Protein AF-A0A2P5M6C2-F1 (afdb_monomer_lite)

Secondary structure (DSSP, 8-state):
----EEEEEE-----SPEEPTTS-EE--S-SSHHHHHHHHHHHHHHHHHHHHH-TTS---TTEEEEEEEPTTSB--TTSSEEHHHHHHHHHHHHHHHTSGGGTTEEEEE--EEEEEEE-TTSS-S-SSEEEEEEEEEEEETTS--PPEEEE-----TTSSB-TTS---TTSPBTTTEE---TT-TT-SSS--PPSSTTGGG--SSTTSB-SEEEETTEEEEE--THHHHTTTTTTS---TTPPPPSEEE---SSPPP-GGG--PPTT-EE-

Structure (mmCIF, N/CA/C/O backbone):
data_AF-A0A2P5M6C2-F1
#
_entry.id   AF-A0A2P5M6C2-F1
#
loop_
_atom_site.group_PDB
_atom_site.id
_atom_site.type_symbol
_atom_site.label_atom_id
_atom_site.label_alt_id
_atom_site.label_comp_id
_atom_site.label_asym_id
_atom_site.label_entity_id
_atom_site.label_seq_id
_atom_site.pdbx_PDB_ins_code
_atom_site.Cartn_x
_atom_site.Cartn_y
_atom_site.Cartn_z
_atom_site.occupancy
_atom_site.B_iso_or_equiv
_atom_site.auth_seq_id
_atom_site.auth_comp_id
_atom_site.auth_asym_id
_atom_site.auth_atom_id
_atom_site.pdbx_PDB_model_num
ATOM 1 N N . MET A 1 1 ? -20.144 5.211 15.538 1.00 61.75 1 MET A N 1
ATOM 2 C CA . MET A 1 1 ? -20.011 3.885 16.182 1.00 61.75 1 MET A CA 1
ATOM 3 C C . MET A 1 1 ? -18.618 3.794 16.776 1.00 61.75 1 MET A C 1
ATOM 5 O O . MET A 1 1 ? -17.696 4.286 16.140 1.00 61.75 1 MET A O 1
ATOM 9 N N . ALA A 1 2 ? -18.467 3.255 17.986 1.00 84.31 2 ALA A N 1
ATOM 10 C CA . ALA A 1 2 ? -17.153 3.084 18.606 1.00 84.31 2 ALA A CA 1
ATOM 11 C C . ALA A 1 2 ? -16.612 1.692 18.253 1.00 84.31 2 ALA A C 1
ATOM 13 O O . ALA A 1 2 ? -17.225 0.688 18.613 1.00 84.31 2 ALA A O 1
ATOM 14 N N . ILE A 1 3 ? -15.492 1.643 17.531 1.00 91.56 3 ILE A N 1
ATOM 15 C CA . ILE A 1 3 ? -14.780 0.393 17.256 1.00 91.56 3 ILE A CA 1
ATOM 16 C C . ILE A 1 3 ? -14.196 -0.127 18.571 1.00 91.56 3 ILE A C 1
ATOM 18 O O . ILE A 1 3 ? -13.512 0.611 19.277 1.00 91.56 3 ILE A O 1
ATOM 22 N N . ASN A 1 4 ? -14.465 -1.389 18.905 1.00 92.38 4 ASN A N 1
ATOM 23 C CA . ASN A 1 4 ? -13.932 -2.038 20.111 1.00 92.38 4 ASN A CA 1
ATOM 24 C C . ASN A 1 4 ? -13.153 -3.328 19.812 1.00 92.38 4 ASN A C 1
ATOM 26 O O . ASN A 1 4 ? -12.603 -3.940 20.726 1.00 92.38 4 ASN A O 1
ATOM 30 N N . LYS A 1 5 ? -13.090 -3.722 18.536 1.00 95.12 5 LYS A N 1
ATOM 31 C CA . LYS A 1 5 ? -12.354 -4.887 18.055 1.00 95.12 5 LYS A CA 1
ATOM 32 C C . LYS A 1 5 ? -11.780 -4.606 16.670 1.00 95.12 5 LYS A C 1
ATOM 34 O O . LYS A 1 5 ? -12.410 -3.945 15.846 1.00 95.12 5 LYS A O 1
ATOM 39 N N . VAL A 1 6 ? -10.590 -5.135 16.418 1.00 96.62 6 VAL A N 1
ATOM 40 C CA . VAL A 1 6 ? -9.911 -5.078 15.121 1.00 96.62 6 VAL A CA 1
ATOM 41 C C . VAL A 1 6 ? -9.604 -6.507 14.688 1.00 96.62 6 VAL A C 1
ATOM 43 O O . VAL A 1 6 ? -9.219 -7.332 15.518 1.00 96.62 6 VAL A O 1
ATOM 46 N N . GLN A 1 7 ? -9.798 -6.809 13.408 1.00 96.88 7 GLN A N 1
ATOM 47 C CA . GLN A 1 7 ? -9.401 -8.074 12.797 1.00 96.88 7 GLN A CA 1
ATOM 48 C C . GLN A 1 7 ? -8.539 -7.812 11.572 1.00 96.88 7 GLN A C 1
ATOM 50 O O . GLN A 1 7 ? -8.936 -7.078 10.669 1.00 96.88 7 GLN A O 1
ATOM 55 N N . PHE A 1 8 ? -7.370 -8.440 11.553 1.00 97.19 8 PHE A N 1
ATOM 56 C CA . PHE A 1 8 ? -6.434 -8.370 10.445 1.00 97.19 8 PHE A CA 1
ATOM 57 C C . PHE A 1 8 ? -6.668 -9.511 9.465 1.00 97.19 8 PHE A C 1
ATOM 59 O O . PHE A 1 8 ? -6.884 -10.652 9.870 1.00 97.19 8 PHE A O 1
ATOM 66 N N . ILE A 1 9 ? -6.607 -9.185 8.180 1.00 96.94 9 ILE A N 1
ATOM 67 C CA . ILE A 1 9 ? -6.712 -10.126 7.073 1.00 96.94 9 ILE A CA 1
ATOM 68 C C . ILE A 1 9 ? -5.535 -9.834 6.147 1.00 96.94 9 ILE A C 1
ATOM 70 O O . ILE A 1 9 ? -5.516 -8.821 5.446 1.00 96.94 9 ILE A O 1
ATOM 74 N N . ALA A 1 10 ? -4.524 -10.696 6.186 1.00 95.62 10 ALA A N 1
ATOM 75 C CA . ALA A 1 10 ? -3.365 -10.590 5.313 1.00 95.62 10 ALA A CA 1
ATOM 76 C C . ALA A 1 10 ? -3.651 -11.304 3.993 1.00 95.62 10 ALA A C 1
ATOM 78 O O . ALA A 1 10 ? -4.098 -12.452 3.989 1.00 95.62 10 ALA A O 1
ATOM 79 N N . TYR A 1 11 ? -3.368 -10.644 2.872 1.00 97.19 11 TYR A N 1
ATOM 80 C CA . TYR A 1 11 ? -3.305 -11.318 1.586 1.00 97.19 11 TYR A CA 1
ATOM 81 C C . TYR A 1 11 ? -1.861 -11.661 1.255 1.00 97.19 11 TYR A C 1
ATOM 83 O O . TYR A 1 11 ? -1.063 -10.794 0.911 1.00 97.19 11 TYR A O 1
ATOM 91 N N . GLU A 1 12 ? -1.526 -12.940 1.342 1.00 93.50 12 GLU A N 1
ATOM 92 C CA . GLU A 1 12 ? -0.177 -13.420 1.081 1.00 93.50 12 GLU A CA 1
ATOM 93 C C . GLU A 1 12 ? -0.039 -13.868 -0.375 1.00 93.50 12 GLU A C 1
ATOM 95 O O . GLU A 1 12 ? -0.625 -14.856 -0.817 1.00 93.50 12 GLU A O 1
ATOM 100 N N . ILE A 1 13 ? 0.760 -13.130 -1.141 1.00 94.69 13 ILE A N 1
ATOM 101 C CA . ILE A 1 13 ? 1.145 -13.499 -2.501 1.00 94.69 13 ILE A CA 1
ATOM 102 C C . ILE A 1 13 ? 2.620 -13.178 -2.708 1.00 94.69 13 ILE A C 1
ATOM 104 O O . ILE A 1 13 ? 3.113 -12.143 -2.262 1.00 94.69 13 ILE A O 1
ATOM 108 N N . ASN A 1 14 ? 3.337 -14.059 -3.406 1.00 92.62 14 ASN A N 1
ATOM 109 C CA . ASN A 1 14 ? 4.731 -13.808 -3.743 1.00 92.62 14 ASN A CA 1
ATOM 110 C C . ASN A 1 14 ? 4.830 -12.654 -4.756 1.00 92.62 14 ASN A C 1
ATOM 112 O O . ASN A 1 14 ? 4.488 -12.804 -5.933 1.00 92.62 14 ASN A O 1
ATOM 116 N N . THR A 1 15 ? 5.320 -11.510 -4.282 1.00 93.44 15 THR A N 1
ATOM 117 C CA . THR A 1 15 ? 5.590 -10.316 -5.082 1.00 93.44 15 THR A CA 1
ATOM 118 C C . THR A 1 15 ? 7.077 -10.124 -5.362 1.00 93.44 15 THR A C 1
ATOM 120 O O . THR A 1 15 ? 7.485 -9.018 -5.691 1.00 93.44 15 THR A O 1
ATOM 123 N N . PHE A 1 16 ? 7.923 -11.150 -5.282 1.00 89.81 16 PHE A N 1
ATOM 124 C CA . PHE A 1 16 ? 9.315 -11.076 -5.737 1.00 89.81 16 PHE A CA 1
ATOM 125 C C . PHE A 1 16 ? 9.440 -11.294 -7.257 1.00 89.81 16 PHE A C 1
ATOM 127 O O . PHE A 1 16 ? 8.519 -11.815 -7.896 1.00 89.81 16 PHE A O 1
ATOM 134 N N . PRO A 1 17 ? 10.554 -10.863 -7.879 1.00 86.81 17 PRO A N 1
ATOM 135 C CA . PRO A 1 17 ? 10.922 -11.336 -9.209 1.00 86.81 17 PRO A CA 1
ATOM 136 C C . PRO A 1 17 ? 11.018 -12.866 -9.249 1.00 86.81 17 PRO A C 1
ATOM 138 O O . PRO A 1 17 ? 11.396 -13.500 -8.267 1.00 86.81 17 PRO A O 1
ATOM 141 N N . ILE A 1 18 ? 10.705 -13.451 -10.401 1.00 86.12 18 ILE A N 1
ATOM 142 C CA . ILE A 1 18 ? 10.865 -14.885 -10.652 1.00 86.12 18 ILE A CA 1
ATOM 143 C C . ILE A 1 18 ? 12.235 -15.110 -11.287 1.00 86.12 18 ILE A C 1
ATOM 145 O O . ILE A 1 18 ? 12.562 -14.454 -12.280 1.00 86.12 18 ILE A O 1
ATOM 149 N N . GLU A 1 19 ? 12.999 -16.058 -10.751 1.00 83.38 19 GLU A N 1
ATOM 150 C CA . GLU A 1 19 ? 14.239 -16.534 -11.364 1.00 83.38 19 GLU A CA 1
ATOM 151 C C . GLU A 1 19 ? 13.944 -17.441 -12.565 1.00 83.38 19 GLU A C 1
ATOM 153 O O . GLU A 1 19 ? 13.099 -18.339 -12.516 1.00 83.38 19 GLU A O 1
ATOM 158 N N . LEU A 1 20 ? 14.644 -17.208 -13.671 1.00 78.44 20 LEU A N 1
ATOM 159 C CA . LEU A 1 20 ? 14.533 -18.012 -14.881 1.00 78.44 20 LEU A CA 1
ATOM 160 C C . LEU A 1 20 ? 15.523 -19.177 -14.862 1.00 78.44 20 LEU A C 1
ATOM 162 O O . LEU A 1 20 ? 16.688 -19.005 -14.516 1.00 78.44 20 LEU A O 1
ATOM 166 N N . ILE A 1 21 ? 15.100 -20.333 -15.386 1.00 74.56 21 ILE A N 1
ATOM 167 C CA . ILE A 1 21 ? 15.965 -21.516 -15.578 1.00 74.56 21 ILE A CA 1
ATOM 168 C C . ILE A 1 21 ? 17.205 -21.173 -16.424 1.00 74.56 21 ILE A C 1
ATOM 170 O O . ILE A 1 21 ? 18.293 -21.692 -16.202 1.00 74.56 21 ILE A O 1
ATOM 174 N N . THR A 1 22 ? 17.063 -20.253 -17.380 1.00 70.88 22 THR A N 1
ATOM 175 C CA . THR A 1 22 ? 18.152 -19.769 -18.245 1.00 70.88 22 THR A CA 1
ATOM 176 C C . THR A 1 22 ? 19.135 -18.822 -17.537 1.00 70.88 22 THR A C 1
ATOM 178 O O . THR A 1 22 ? 20.093 -18.342 -18.150 1.00 70.88 22 THR A O 1
ATOM 181 N N . GLY A 1 23 ? 18.897 -18.532 -16.257 1.00 70.75 23 GLY A N 1
ATOM 182 C CA . GLY A 1 23 ? 19.481 -17.424 -15.513 1.00 70.75 23 GLY A CA 1
ATOM 183 C C . GLY A 1 23 ? 18.759 -16.101 -15.788 1.00 70.75 23 GLY A C 1
ATOM 184 O O . GLY A 1 23 ? 18.200 -15.900 -16.870 1.00 70.75 23 GLY A O 1
ATOM 185 N N . GLY A 1 24 ? 18.804 -15.198 -14.804 1.00 74.00 24 GLY A N 1
ATOM 186 C CA . GLY A 1 24 ? 18.131 -13.895 -14.831 1.00 74.00 24 GLY A CA 1
ATOM 187 C C . GLY A 1 24 ? 16.832 -13.868 -14.025 1.00 74.00 24 GLY A C 1
ATOM 188 O O . GLY A 1 24 ? 16.332 -14.908 -13.605 1.00 74.00 24 GLY A O 1
ATOM 189 N N . CYS A 1 25 ? 16.286 -12.669 -13.835 1.00 78.50 25 CYS A N 1
ATOM 190 C CA . CYS A 1 25 ? 15.058 -12.422 -13.083 1.00 78.50 25 CYS A CA 1
ATOM 191 C C . CYS A 1 25 ? 14.046 -11.676 -13.957 1.00 78.50 25 CYS A C 1
ATOM 193 O O . CYS A 1 25 ? 14.441 -10.896 -14.824 1.00 78.50 25 CYS A O 1
ATOM 195 N N . LEU A 1 26 ? 12.749 -11.885 -13.722 1.00 84.50 26 LEU A N 1
ATOM 196 C CA . LEU A 1 26 ? 11.687 -11.081 -14.333 1.00 84.50 26 LEU A CA 1
ATOM 197 C C . LEU A 1 26 ? 10.583 -10.742 -13.343 1.00 84.50 26 LEU A C 1
ATOM 199 O O . LEU A 1 26 ? 10.287 -11.506 -12.423 1.00 84.50 26 LEU A O 1
ATOM 203 N N . TYR A 1 27 ? 9.911 -9.621 -13.576 1.00 89.31 27 TYR A N 1
ATOM 204 C CA . TYR A 1 27 ? 8.668 -9.315 -12.883 1.00 89.31 27 TYR A CA 1
ATOM 205 C C . TYR A 1 27 ? 7.494 -10.006 -13.563 1.00 89.31 27 TYR A C 1
ATOM 207 O O . TYR A 1 27 ? 7.262 -9.837 -14.761 1.00 89.31 27 TYR A O 1
ATOM 215 N N . LYS A 1 28 ? 6.716 -10.763 -12.785 1.00 90.19 28 LYS A N 1
ATOM 216 C CA . LYS A 1 28 ? 5.456 -11.335 -13.264 1.00 90.19 28 LYS A CA 1
ATOM 217 C C . LYS A 1 28 ? 4.495 -10.203 -13.620 1.00 90.19 28 LYS A C 1
ATOM 219 O O . LYS A 1 28 ? 4.329 -9.294 -12.814 1.00 90.19 28 LYS A O 1
ATOM 224 N N . GLY A 1 29 ? 3.847 -10.281 -14.776 1.00 92.19 29 GLY A N 1
ATOM 225 C CA . GLY A 1 29 ? 2.818 -9.339 -15.216 1.00 92.19 29 GLY A CA 1
ATOM 226 C C . GLY A 1 29 ? 2.491 -9.510 -16.699 1.00 92.19 29 GLY A C 1
ATOM 227 O O . GLY A 1 29 ? 3.163 -10.265 -17.406 1.00 92.19 29 GLY A O 1
ATOM 228 N N . LEU A 1 30 ? 1.461 -8.813 -17.166 1.00 94.50 30 LEU A N 1
ATOM 229 C CA . LEU A 1 30 ? 1.084 -8.747 -18.574 1.00 94.50 30 LEU A CA 1
ATOM 230 C C . LEU A 1 30 ? 1.923 -7.692 -19.326 1.00 94.50 30 LEU A C 1
ATOM 232 O O . LEU A 1 30 ? 2.375 -6.717 -18.719 1.00 94.50 30 LEU A O 1
ATOM 236 N N . PRO A 1 31 ? 2.154 -7.863 -20.645 1.00 91.69 31 PRO A N 1
ATOM 237 C CA . PRO A 1 31 ? 3.017 -6.961 -21.413 1.00 91.69 31 PRO A CA 1
ATOM 238 C C . PRO A 1 31 ? 2.511 -5.517 -21.488 1.00 91.69 31 PRO A C 1
ATOM 240 O O . PRO A 1 31 ? 3.313 -4.589 -21.414 1.00 91.69 31 PRO A O 1
ATOM 243 N N . ASP A 1 32 ? 1.197 -5.330 -21.635 1.00 95.31 32 ASP A N 1
ATOM 244 C CA . ASP A 1 32 ? 0.573 -4.009 -21.659 1.00 95.31 32 ASP A CA 1
ATOM 245 C C . ASP A 1 32 ? 0.300 -3.513 -20.223 1.00 95.31 32 ASP A C 1
ATOM 247 O O . ASP A 1 32 ? -0.464 -4.158 -19.498 1.00 95.31 32 ASP A O 1
ATOM 251 N N . PRO A 1 33 ? 0.874 -2.371 -19.796 1.00 94.56 33 PRO A N 1
ATOM 252 C CA . PRO A 1 33 ? 0.721 -1.860 -18.434 1.00 94.56 33 PRO A CA 1
ATOM 253 C C . PRO A 1 33 ? -0.725 -1.603 -17.998 1.00 94.56 33 PRO A C 1
ATOM 255 O O . PRO A 1 33 ? -1.058 -1.832 -16.836 1.00 94.56 33 PRO A O 1
ATOM 258 N N . ALA A 1 34 ? -1.593 -1.130 -18.900 1.00 96.12 34 ALA A N 1
ATOM 259 C CA . ALA A 1 34 ? -2.989 -0.852 -18.562 1.00 96.12 34 ALA A CA 1
ATOM 260 C C . ALA A 1 34 ? -3.771 -2.151 -18.343 1.00 96.12 34 ALA A C 1
ATOM 262 O O . ALA A 1 34 ? -4.558 -2.259 -17.401 1.00 96.12 34 ALA A O 1
ATOM 263 N N . THR A 1 35 ? -3.534 -3.137 -19.202 1.00 97.69 35 THR A N 1
ATOM 264 C CA . THR A 1 35 ? -4.119 -4.474 -19.113 1.00 97.69 35 THR A CA 1
ATOM 265 C C . THR A 1 35 ? -3.630 -5.198 -17.860 1.00 97.69 35 THR A C 1
ATOM 267 O O . THR A 1 35 ? -4.448 -5.765 -17.140 1.00 97.69 35 THR A O 1
ATOM 270 N N . ASP A 1 36 ? -2.333 -5.120 -17.541 1.00 97.62 36 ASP A N 1
ATOM 271 C CA . ASP A 1 36 ? -1.774 -5.674 -16.300 1.00 97.62 36 ASP A CA 1
ATOM 272 C C . ASP A 1 36 ? -2.403 -5.031 -15.058 1.00 97.62 36 ASP A C 1
ATOM 274 O O . ASP A 1 36 ? -2.861 -5.738 -14.162 1.00 97.62 36 ASP A O 1
ATOM 278 N N . ALA A 1 37 ? -2.501 -3.698 -15.025 1.00 97.69 37 ALA A N 1
ATOM 279 C CA . ALA A 1 37 ? -3.129 -2.975 -13.922 1.00 97.69 37 ALA A CA 1
ATOM 280 C C . ALA A 1 37 ? -4.583 -3.426 -13.693 1.00 97.69 37 ALA A C 1
ATOM 282 O O . ALA A 1 37 ? -4.959 -3.721 -12.559 1.00 97.69 37 ALA A O 1
ATOM 283 N N . LYS A 1 38 ? -5.386 -3.554 -14.759 1.00 98.19 38 LYS A N 1
ATOM 284 C CA . LYS A 1 38 ? -6.768 -4.064 -14.673 1.00 98.19 38 LYS A CA 1
ATOM 285 C C . LYS A 1 38 ? -6.822 -5.507 -14.170 1.00 98.19 38 LYS A C 1
ATOM 287 O O . LYS A 1 38 ? -7.641 -5.818 -13.311 1.00 98.19 38 LYS A O 1
ATOM 292 N N . ALA A 1 39 ? -5.942 -6.376 -14.667 1.00 98.31 39 ALA A N 1
ATOM 293 C CA . ALA A 1 39 ? -5.883 -7.770 -14.233 1.00 98.31 39 ALA A CA 1
ATOM 294 C C . ALA A 1 39 ? -5.520 -7.893 -12.745 1.00 98.31 39 ALA A C 1
ATOM 296 O O . ALA A 1 39 ? -6.093 -8.717 -12.037 1.00 98.31 39 ALA A O 1
ATOM 297 N N . ARG A 1 40 ? -4.620 -7.043 -12.239 1.00 97.94 40 ARG A N 1
ATOM 298 C CA . ARG A 1 40 ? -4.286 -6.996 -10.807 1.00 97.94 40 ARG A CA 1
ATOM 299 C C . ARG A 1 40 ? -5.406 -6.431 -9.948 1.00 97.94 40 ARG A C 1
ATOM 301 O O . ARG A 1 40 ? -5.618 -6.938 -8.857 1.00 97.94 40 ARG A O 1
ATOM 308 N N . VAL A 1 41 ? -6.132 -5.423 -10.430 1.00 98.56 41 VAL A N 1
ATOM 309 C CA . VAL A 1 41 ? -7.345 -4.934 -9.754 1.00 98.56 41 VAL A CA 1
ATOM 310 C C . VAL A 1 41 ? -8.375 -6.062 -9.642 1.00 98.56 41 VAL A C 1
ATOM 312 O O . VAL A 1 41 ? -8.912 -6.281 -8.562 1.00 98.56 41 VAL A O 1
ATOM 315 N N . LYS A 1 42 ? -8.591 -6.832 -10.716 1.00 98.50 42 LYS A N 1
ATOM 316 C CA . LYS A 1 42 ? -9.483 -8.000 -10.693 1.00 98.50 42 LYS A CA 1
ATOM 317 C C . LYS A 1 42 ? -9.002 -9.078 -9.716 1.00 98.50 42 LYS A C 1
ATOM 319 O O . LYS A 1 42 ? -9.802 -9.606 -8.956 1.00 98.50 42 LYS A O 1
ATOM 324 N N . LEU A 1 43 ? -7.701 -9.374 -9.698 1.00 98.31 43 LEU A N 1
ATOM 325 C CA . LEU A 1 43 ? -7.116 -10.326 -8.749 1.00 98.31 43 LEU A CA 1
ATOM 326 C C . LEU A 1 43 ? -7.265 -9.858 -7.293 1.00 98.31 43 LEU A C 1
ATOM 328 O O . LEU A 1 43 ? -7.449 -10.678 -6.396 1.00 98.31 43 LEU A O 1
ATOM 332 N N . PHE A 1 44 ? -7.165 -8.550 -7.055 1.00 98.50 44 PHE A N 1
ATOM 333 C CA . PHE A 1 44 ? -7.396 -7.951 -5.745 1.00 98.50 44 PHE A CA 1
ATOM 334 C C . PHE A 1 44 ? -8.862 -8.111 -5.339 1.00 98.50 44 PHE A C 1
ATOM 336 O O . PHE A 1 44 ? -9.131 -8.595 -4.247 1.00 98.50 44 PHE A O 1
ATOM 343 N N . GLU A 1 45 ? -9.799 -7.803 -6.240 1.00 98.50 45 GLU A N 1
ATOM 344 C CA . GLU A 1 45 ? -11.233 -8.038 -6.042 1.00 98.50 45 GLU A CA 1
ATOM 345 C C . GLU A 1 45 ? -11.535 -9.497 -5.682 1.00 98.50 45 GLU A C 1
ATOM 347 O O . GLU A 1 45 ? -12.237 -9.749 -4.709 1.00 98.50 45 GLU A O 1
ATOM 352 N N . ASP A 1 46 ? -10.975 -10.465 -6.414 1.00 98.50 46 ASP A N 1
ATOM 353 C CA . ASP A 1 46 ? -11.201 -11.889 -6.139 1.00 98.50 46 ASP A CA 1
ATOM 354 C C . ASP A 1 46 ? -10.734 -12.275 -4.727 1.00 98.50 46 ASP A C 1
ATOM 356 O O . ASP A 1 46 ? -11.439 -12.988 -4.009 1.00 98.50 46 ASP A O 1
ATOM 360 N N . ALA A 1 47 ? -9.581 -11.755 -4.291 1.00 98.06 47 ALA A N 1
ATOM 361 C CA . ALA A 1 47 ? -9.078 -11.967 -2.936 1.00 98.06 47 ALA A CA 1
ATOM 362 C C . ALA A 1 47 ? -9.976 -11.311 -1.872 1.00 98.06 47 ALA A C 1
ATOM 364 O O . ALA A 1 47 ? -10.221 -11.905 -0.821 1.00 98.06 47 ALA A O 1
ATOM 365 N N . LEU A 1 48 ? -10.506 -10.117 -2.149 1.00 97.19 48 LEU A N 1
ATOM 366 C CA . LEU A 1 48 ? -11.447 -9.433 -1.262 1.00 97.19 48 LEU A CA 1
ATOM 367 C C . LEU A 1 48 ? -12.770 -10.175 -1.130 1.00 97.19 48 LEU A C 1
ATOM 369 O O . LEU A 1 48 ? -13.282 -10.309 -0.022 1.00 97.19 48 LEU A O 1
ATOM 373 N N . LEU A 1 49 ? -13.328 -10.652 -2.241 1.00 97.38 49 LEU A N 1
ATOM 374 C CA . LEU A 1 49 ? -14.580 -11.400 -2.242 1.00 97.38 49 LEU A CA 1
ATOM 375 C C . LEU A 1 49 ? -14.416 -12.728 -1.502 1.00 97.38 49 LEU A C 1
ATOM 377 O O . LEU A 1 49 ? -15.290 -13.088 -0.715 1.00 97.38 49 LEU A O 1
ATOM 381 N N . ALA A 1 50 ? -13.279 -13.409 -1.673 1.00 96.94 50 ALA A N 1
ATOM 382 C CA . ALA A 1 50 ? -12.945 -14.600 -0.898 1.00 96.94 50 ALA A CA 1
ATOM 383 C C . ALA A 1 50 ? -12.831 -14.289 0.605 1.00 96.94 50 ALA A C 1
ATOM 385 O O . ALA A 1 50 ? -13.480 -14.947 1.417 1.00 96.94 50 ALA A O 1
ATOM 386 N N . ALA A 1 51 ? -12.087 -13.241 0.978 1.00 95.88 51 ALA A N 1
ATOM 387 C CA . ALA A 1 51 ? -11.962 -12.807 2.370 1.00 95.88 51 ALA A CA 1
ATOM 388 C C . ALA A 1 51 ? -13.317 -12.409 2.974 1.00 95.88 51 ALA A C 1
ATOM 390 O O . ALA A 1 51 ? -13.637 -12.780 4.100 1.00 95.88 51 ALA A O 1
ATOM 391 N N . HIS A 1 52 ? -14.151 -11.685 2.228 1.00 95.12 52 HIS A N 1
ATOM 392 C CA . HIS A 1 52 ? -15.484 -11.300 2.671 1.00 95.12 52 HIS A CA 1
ATOM 393 C C . HIS A 1 52 ? -16.423 -12.510 2.801 1.00 95.12 52 HIS A C 1
ATOM 395 O O . HIS A 1 52 ? -17.275 -12.517 3.690 1.00 95.12 52 HIS A O 1
ATOM 401 N N . ALA A 1 53 ? -16.296 -13.531 1.952 1.00 95.25 53 ALA A N 1
ATOM 402 C CA . ALA A 1 53 ? -17.098 -14.752 2.028 1.00 95.25 53 ALA A CA 1
ATOM 403 C C . ALA A 1 53 ? -16.689 -15.676 3.188 1.00 95.25 53 ALA A C 1
ATOM 405 O O . ALA A 1 53 ? -17.505 -16.483 3.630 1.00 95.25 53 ALA A O 1
ATOM 406 N N . ASP A 1 54 ? -15.468 -15.539 3.711 1.00 94.56 54 ASP A N 1
ATOM 407 C CA . ASP A 1 54 ? -14.971 -16.360 4.813 1.00 94.56 54 ASP A CA 1
ATOM 408 C C . ASP A 1 54 ? -15.839 -16.201 6.081 1.00 94.56 54 ASP A C 1
ATOM 410 O O . ASP A 1 54 ? -16.137 -15.098 6.550 1.00 94.56 54 ASP A O 1
ATOM 414 N N . SER A 1 55 ? -16.276 -17.321 6.653 1.00 91.44 55 SER A N 1
ATOM 415 C CA . SER A 1 55 ? -17.080 -17.349 7.878 1.00 91.44 55 SER A CA 1
ATOM 416 C C . SER A 1 55 ? -16.283 -17.063 9.158 1.00 91.44 55 SER A C 1
ATOM 418 O O . SER A 1 55 ? -16.889 -16.873 10.210 1.00 91.44 55 SER A O 1
ATOM 420 N N . ALA A 1 56 ? -14.948 -17.049 9.101 1.00 89.56 56 ALA A N 1
ATOM 421 C CA . ALA A 1 56 ? -14.071 -16.927 10.265 1.00 89.56 56 ALA A CA 1
ATOM 422 C C . ALA A 1 56 ? -14.013 -15.513 10.866 1.00 89.56 56 ALA A C 1
ATOM 424 O O . ALA A 1 56 ? -13.605 -15.353 12.021 1.00 89.56 56 ALA A O 1
ATOM 425 N N . TRP A 1 57 ? -14.410 -14.473 10.126 1.00 88.75 57 TRP A N 1
ATOM 426 C CA . TRP A 1 57 ? -14.361 -13.101 10.631 1.00 88.75 57 TRP A CA 1
ATOM 427 C C . TRP A 1 57 ? -15.680 -12.630 11.253 1.00 88.75 57 TRP A C 1
ATOM 429 O O . TRP A 1 57 ? -16.782 -13.078 10.939 1.00 88.75 57 TRP A O 1
ATOM 439 N N . ASP A 1 58 ? -15.548 -11.686 12.178 1.00 91.56 58 ASP A N 1
ATOM 440 C CA . ASP A 1 58 ? -16.614 -11.201 13.040 1.00 91.56 58 ASP A CA 1
ATOM 441 C C . ASP A 1 58 ? -17.481 -10.160 12.323 1.00 91.56 58 ASP A C 1
ATOM 443 O O . ASP A 1 58 ? -17.047 -9.046 12.022 1.00 91.56 58 ASP A O 1
ATOM 447 N N . ARG A 1 59 ? -18.748 -10.500 12.089 1.00 90.12 59 ARG A N 1
ATOM 448 C CA . ARG A 1 59 ? -19.724 -9.662 11.374 1.00 90.12 59 ARG A CA 1
ATOM 449 C C . ARG A 1 59 ? -20.251 -8.487 12.208 1.00 90.12 59 ARG A C 1
ATOM 451 O O . ARG A 1 59 ? -21.023 -7.681 11.693 1.00 90.12 59 ARG A O 1
ATOM 458 N N . ASN A 1 60 ? -19.845 -8.351 13.472 1.00 92.44 60 ASN A N 1
ATOM 459 C CA . ASN A 1 60 ? -20.268 -7.248 14.328 1.00 92.44 60 ASN A CA 1
ATOM 460 C C . ASN A 1 60 ? -19.834 -5.890 13.745 1.00 92.44 60 ASN A C 1
ATOM 462 O O . ASN A 1 60 ? -18.684 -5.710 13.333 1.00 92.44 60 ASN A O 1
ATOM 466 N N . LYS A 1 61 ? -20.760 -4.923 13.748 1.00 90.69 61 LYS A N 1
ATOM 467 C CA . LYS A 1 61 ? -20.556 -3.551 13.252 1.00 90.69 61 LYS A CA 1
ATOM 468 C C . LYS A 1 61 ? -19.512 -2.754 14.046 1.00 90.69 61 LYS A C 1
ATOM 470 O O . LYS A 1 61 ? -18.972 -1.783 13.531 1.00 90.69 61 LYS A O 1
ATOM 475 N N . ASN A 1 62 ? -19.202 -3.173 15.273 1.00 94.19 62 ASN A N 1
ATOM 476 C CA . ASN A 1 62 ? -18.155 -2.571 16.104 1.00 94.19 62 ASN A CA 1
ATOM 477 C C . ASN A 1 62 ? -16.766 -3.201 15.881 1.00 94.19 62 ASN A C 1
ATOM 479 O O . ASN A 1 62 ? -15.805 -2.807 16.546 1.00 94.19 62 ASN A O 1
ATOM 483 N N . THR A 1 63 ? -16.652 -4.158 14.952 1.00 96.31 63 THR A N 1
ATOM 484 C CA . THR A 1 63 ? -15.376 -4.755 14.552 1.00 96.31 63 THR A CA 1
ATOM 485 C C . THR A 1 63 ? -14.895 -4.138 13.248 1.00 96.31 63 THR A C 1
ATOM 487 O O . THR A 1 63 ? -15.547 -4.315 12.216 1.00 96.31 63 THR A O 1
ATOM 490 N N . LEU A 1 64 ? -13.734 -3.483 13.283 1.00 97.31 64 LEU A N 1
ATOM 491 C CA . LEU A 1 64 ? -13.032 -3.004 12.093 1.00 97.31 64 LEU A CA 1
ATOM 492 C C . LEU A 1 64 ? -12.233 -4.149 11.462 1.00 97.31 64 LEU A C 1
ATOM 494 O O . LEU A 1 64 ? -11.437 -4.796 12.145 1.00 97.31 64 LEU A O 1
ATOM 498 N N . LYS A 1 65 ? -12.420 -4.379 10.163 1.00 97.69 65 LYS A N 1
ATOM 499 C CA . LYS A 1 65 ? -11.642 -5.362 9.395 1.00 97.69 65 LYS A CA 1
ATOM 500 C C . LYS A 1 65 ? -10.578 -4.611 8.625 1.00 97.69 65 LYS A C 1
ATOM 502 O O . LYS A 1 65 ? -10.888 -3.625 7.964 1.00 97.69 65 LYS A O 1
ATOM 507 N N . ILE A 1 66 ? -9.341 -5.067 8.709 1.00 98.25 66 ILE A N 1
ATOM 508 C CA . ILE A 1 66 ? -8.230 -4.476 7.976 1.00 98.25 66 ILE A CA 1
ATOM 509 C C . ILE A 1 66 ? -7.709 -5.534 7.023 1.00 98.25 66 ILE A C 1
ATOM 511 O O . ILE A 1 66 ? -7.099 -6.510 7.455 1.00 98.25 66 ILE A O 1
ATOM 515 N N . PHE A 1 67 ? -7.975 -5.339 5.736 1.00 98.38 67 PHE A N 1
ATOM 516 C CA . PHE A 1 67 ? -7.395 -6.161 4.685 1.00 98.38 67 PHE A CA 1
ATOM 517 C C . PHE A 1 67 ? -6.108 -5.503 4.200 1.00 98.38 67 PHE A C 1
ATOM 519 O O . PHE A 1 67 ? -6.124 -4.331 3.813 1.00 98.38 67 PHE A O 1
ATOM 526 N N . MET A 1 68 ? -5.006 -6.248 4.204 1.00 98.62 68 MET A N 1
ATOM 527 C CA . MET A 1 68 ? -3.709 -5.747 3.769 1.00 98.62 68 MET A CA 1
ATOM 528 C C . MET A 1 68 ? -3.090 -6.650 2.708 1.00 98.62 68 MET A C 1
ATOM 530 O O . MET A 1 68 ? -2.819 -7.823 2.954 1.00 98.62 68 MET A O 1
ATOM 534 N N . ALA A 1 69 ? -2.835 -6.072 1.537 1.00 98.50 69 ALA A N 1
ATOM 535 C CA . ALA A 1 69 ? -2.014 -6.671 0.492 1.00 98.50 69 ALA A CA 1
ATOM 536 C C . ALA A 1 69 ? -0.541 -6.222 0.624 1.00 98.50 69 ALA A C 1
ATOM 538 O O . ALA A 1 69 ? -0.261 -5.184 1.235 1.00 98.50 69 ALA A O 1
ATOM 539 N N . PRO A 1 70 ? 0.413 -6.988 0.065 1.00 97.81 70 PRO A N 1
ATOM 540 C CA . PRO A 1 70 ? 1.835 -6.798 0.322 1.00 97.81 70 PRO A CA 1
ATOM 541 C C . PRO A 1 70 ? 2.429 -5.617 -0.454 1.00 97.81 70 PRO A C 1
ATOM 543 O O . PRO A 1 70 ? 1.817 -5.028 -1.357 1.00 97.81 70 PRO A O 1
ATOM 546 N N . GLU A 1 71 ? 3.680 -5.288 -0.135 1.00 97.00 71 GLU A N 1
ATOM 547 C CA . GLU A 1 71 ? 4.477 -4.409 -0.987 1.00 97.00 71 GLU A CA 1
ATOM 548 C C . GLU A 1 71 ? 4.629 -5.023 -2.395 1.00 97.00 71 GLU A C 1
ATOM 550 O O . GLU A 1 71 ? 4.657 -6.243 -2.580 1.00 97.00 71 GLU A O 1
ATOM 555 N N . PHE A 1 72 ? 4.715 -4.159 -3.406 1.00 96.06 72 PHE A N 1
ATOM 556 C CA . PHE A 1 72 ? 4.882 -4.490 -4.821 1.00 96.06 72 PHE A CA 1
ATOM 557 C C . PHE A 1 72 ? 3.700 -5.220 -5.458 1.00 96.06 72 PHE A C 1
ATOM 559 O O . PHE A 1 72 ? 3.842 -5.777 -6.550 1.00 96.06 72 PHE A O 1
ATOM 566 N N . TYR A 1 73 ? 2.528 -5.189 -4.819 1.00 97.75 73 TYR A N 1
ATOM 567 C CA . TYR A 1 73 ? 1.326 -5.811 -5.360 1.00 97.75 73 TYR A CA 1
ATOM 568 C C . TYR A 1 73 ? 0.991 -5.283 -6.761 1.00 97.75 73 TYR A C 1
ATOM 570 O O . TYR A 1 73 ? 0.778 -6.067 -7.684 1.00 97.75 73 TYR A O 1
ATOM 578 N N . PHE A 1 74 ? 1.032 -3.964 -6.958 1.00 97.44 74 PHE A N 1
ATOM 579 C CA . PHE A 1 74 ? 0.830 -3.302 -8.244 1.00 97.44 74 PHE A CA 1
ATOM 580 C C . PHE A 1 74 ? 2.182 -2.904 -8.849 1.00 97.44 74 PHE A C 1
ATOM 582 O O . PHE A 1 74 ? 2.597 -1.740 -8.825 1.00 97.44 74 PHE A O 1
ATOM 589 N N . ARG A 1 75 ? 2.873 -3.899 -9.414 1.00 93.94 75 ARG A N 1
ATOM 590 C CA . ARG A 1 75 ? 4.171 -3.737 -10.076 1.00 93.94 75 ARG A CA 1
ATOM 591 C C . ARG A 1 75 ? 4.154 -4.355 -11.472 1.00 93.94 75 ARG A C 1
ATOM 593 O O . ARG A 1 75 ? 4.035 -5.568 -11.614 1.00 93.94 75 ARG A O 1
ATOM 600 N N . GLY A 1 76 ? 4.295 -3.515 -12.496 1.00 91.50 76 GLY A N 1
ATOM 601 C CA . GLY A 1 76 ? 4.343 -3.964 -13.889 1.00 91.50 76 GLY A CA 1
ATOM 602 C C . GLY A 1 76 ? 5.597 -4.779 -14.229 1.00 91.50 76 GLY A C 1
ATOM 603 O O . GLY A 1 76 ? 6.563 -4.824 -13.467 1.00 91.50 76 GLY A O 1
ATOM 604 N N . THR A 1 77 ? 5.612 -5.362 -15.427 1.00 90.38 77 THR A N 1
ATOM 605 C CA . THR A 1 77 ? 6.700 -6.222 -15.945 1.00 90.38 77 THR A CA 1
ATOM 606 C C . THR A 1 77 ? 8.073 -5.555 -15.995 1.00 90.38 77 THR A C 1
ATOM 608 O O . THR A 1 77 ? 9.082 -6.243 -15.960 1.00 90.38 77 THR A O 1
ATOM 611 N N . ARG A 1 78 ? 8.124 -4.219 -16.014 1.00 88.00 78 ARG A N 1
ATOM 612 C CA . ARG A 1 78 ? 9.371 -3.436 -15.998 1.00 88.00 78 ARG A CA 1
ATOM 613 C C . ARG A 1 78 ? 9.788 -2.968 -14.600 1.00 88.00 78 ARG A C 1
ATOM 615 O O . ARG A 1 78 ? 10.705 -2.165 -14.489 1.00 88.00 78 ARG A O 1
ATOM 622 N N . GLY A 1 79 ? 9.081 -3.383 -13.549 1.00 90.00 79 GLY A N 1
ATOM 623 C CA . GLY A 1 79 ? 9.330 -2.964 -12.165 1.00 90.00 79 GLY A CA 1
ATOM 624 C C . GLY A 1 79 ? 8.568 -1.709 -11.732 1.00 90.00 79 GLY A C 1
ATOM 625 O O . GLY A 1 79 ? 8.507 -1.424 -10.547 1.00 90.00 79 GLY A O 1
ATOM 626 N N . ALA A 1 80 ? 7.937 -0.974 -12.650 1.00 93.56 80 ALA A N 1
ATOM 627 C CA . ALA A 1 80 ? 7.064 0.156 -12.330 1.00 93.56 80 ALA A CA 1
ATOM 628 C C . ALA A 1 80 ? 6.069 0.423 -13.464 1.00 93.56 80 ALA A C 1
ATOM 630 O O . ALA A 1 80 ? 6.398 0.263 -14.646 1.00 93.56 80 ALA A O 1
ATOM 631 N N . TYR A 1 81 ? 4.869 0.881 -13.118 1.00 95.25 81 TYR A N 1
ATOM 632 C CA . TYR A 1 81 ? 3.894 1.356 -14.090 1.00 95.25 81 TYR A CA 1
ATOM 633 C C . TYR A 1 81 ? 4.220 2.767 -14.566 1.00 95.25 81 TYR A C 1
ATOM 635 O O . TYR A 1 81 ? 4.587 3.609 -13.751 1.00 95.25 81 TYR A O 1
ATOM 643 N N . PRO A 1 82 ? 4.042 3.081 -15.856 1.00 93.56 82 PRO A N 1
ATOM 644 C CA . PRO A 1 82 ? 3.935 4.470 -16.283 1.00 93.56 82 PRO A CA 1
ATOM 645 C C . PRO A 1 82 ? 2.888 5.229 -15.446 1.00 93.56 82 PRO A C 1
ATOM 647 O O . PRO A 1 82 ? 1.861 4.662 -15.062 1.00 93.56 82 PRO A O 1
ATOM 650 N N . ILE A 1 83 ? 3.146 6.497 -15.128 1.00 91.44 83 ILE A N 1
ATOM 651 C CA . ILE A 1 83 ? 2.296 7.290 -14.228 1.00 91.44 83 ILE A CA 1
ATOM 652 C C . ILE A 1 83 ? 0.851 7.414 -14.726 1.00 91.44 83 ILE A C 1
ATOM 654 O O . ILE A 1 83 ? -0.075 7.486 -13.926 1.00 91.44 83 ILE A O 1
ATOM 658 N N . GLU A 1 84 ? 0.630 7.381 -16.034 1.00 90.50 84 GLU A N 1
ATOM 659 C CA . GLU A 1 84 ? -0.688 7.371 -16.664 1.00 90.50 84 GLU A CA 1
ATOM 660 C C . GLU A 1 84 ? -1.530 6.144 -16.274 1.00 90.50 84 GLU A C 1
ATOM 662 O O . GLU A 1 84 ? -2.755 6.230 -16.199 1.00 90.50 84 GLU A O 1
ATOM 667 N N . ASN A 1 85 ? -0.895 5.017 -15.938 1.00 93.81 85 ASN A N 1
ATOM 668 C CA . ASN A 1 85 ? -1.588 3.801 -15.513 1.00 93.81 85 ASN A CA 1
ATOM 669 C C . ASN A 1 85 ? -1.963 3.808 -14.026 1.00 93.81 85 ASN A C 1
ATOM 671 O O . ASN A 1 85 ? -2.791 2.999 -13.612 1.00 93.81 85 ASN A O 1
ATOM 675 N N . HIS A 1 86 ? -1.437 4.741 -13.229 1.00 92.81 86 HIS A N 1
ATOM 676 C CA . HIS A 1 86 ? -1.874 4.929 -11.844 1.00 92.81 86 HIS A CA 1
ATOM 677 C C . HIS A 1 86 ? -3.388 5.164 -11.752 1.00 92.81 86 HIS A C 1
ATOM 679 O O . HIS A 1 86 ? -4.053 4.599 -10.886 1.00 92.81 86 HIS A O 1
ATOM 685 N N . GLY A 1 87 ? -3.940 5.973 -12.666 1.00 93.06 87 GLY A N 1
ATOM 686 C CA . GLY A 1 87 ? -5.372 6.272 -12.696 1.00 93.06 87 GLY A CA 1
ATOM 687 C C . GLY A 1 87 ? -6.233 5.024 -12.900 1.00 93.06 87 GLY A C 1
ATOM 688 O O . GLY A 1 87 ? -7.303 4.929 -12.312 1.00 93.06 87 GLY A O 1
ATOM 689 N N . VAL A 1 88 ? -5.736 4.038 -13.655 1.00 96.25 88 VAL A N 1
ATOM 690 C CA . VAL A 1 88 ? -6.418 2.750 -13.863 1.00 96.25 88 VAL A CA 1
ATOM 691 C C . VAL A 1 88 ? -6.509 1.966 -12.554 1.00 96.25 88 VAL A C 1
ATOM 693 O O . VAL A 1 88 ? -7.579 1.460 -12.225 1.00 96.25 88 VAL A O 1
ATOM 696 N N . VAL A 1 89 ? -5.413 1.904 -11.790 1.00 97.31 89 VAL A N 1
ATOM 697 C CA . VAL A 1 89 ? -5.380 1.215 -10.490 1.00 97.31 89 VAL A CA 1
ATOM 698 C C . VAL A 1 89 ? -6.312 1.900 -9.492 1.00 97.31 89 VAL A C 1
ATOM 700 O O . VAL A 1 89 ? -7.163 1.236 -8.908 1.00 97.31 89 VAL A O 1
ATOM 703 N N . MET A 1 90 ? -6.205 3.224 -9.327 1.00 96.50 90 MET A N 1
ATOM 704 C CA . MET A 1 90 ? -7.029 3.948 -8.350 1.00 96.50 90 MET A CA 1
ATOM 705 C C . MET A 1 90 ? -8.513 3.905 -8.692 1.00 96.50 90 MET A C 1
ATOM 707 O O . MET A 1 90 ? -9.325 3.671 -7.803 1.00 96.50 90 MET A O 1
ATOM 711 N N . ALA A 1 91 ? -8.875 4.101 -9.963 1.00 96.56 91 ALA A N 1
ATOM 712 C CA . ALA A 1 91 ? -10.270 4.031 -10.383 1.00 96.56 91 ALA A CA 1
ATOM 713 C C . ALA A 1 91 ? -10.849 2.633 -10.138 1.00 96.56 91 ALA A C 1
ATOM 715 O O . ALA A 1 91 ? -11.938 2.523 -9.586 1.00 96.56 91 ALA A O 1
ATOM 716 N N . GLY A 1 92 ? -10.100 1.580 -10.479 1.00 97.81 92 GLY A N 1
ATOM 717 C CA . GLY A 1 92 ? -10.524 0.202 -10.253 1.00 97.81 92 GLY A CA 1
ATOM 718 C C . GLY A 1 92 ? -10.709 -0.136 -8.773 1.00 97.81 92 GLY A C 1
ATOM 719 O O . GLY A 1 92 ? -11.750 -0.658 -8.389 1.00 97.81 92 GLY A O 1
ATOM 720 N N . LEU A 1 93 ? -9.739 0.224 -7.924 1.00 98.19 93 LEU A N 1
ATOM 721 C CA . LEU A 1 93 ? -9.842 0.023 -6.475 1.00 98.19 93 LEU A CA 1
ATOM 722 C C . LEU A 1 93 ? -11.036 0.777 -5.875 1.00 98.19 93 LEU A C 1
ATOM 724 O O . LEU A 1 93 ? -11.791 0.197 -5.103 1.00 98.19 93 LEU A O 1
ATOM 728 N N . LYS A 1 94 ? -11.239 2.049 -6.242 1.00 97.50 94 LYS A N 1
ATOM 729 C CA . LYS A 1 94 ? -12.392 2.832 -5.771 1.00 97.50 94 LYS A CA 1
ATOM 730 C C . LYS A 1 94 ? -13.723 2.217 -6.200 1.00 97.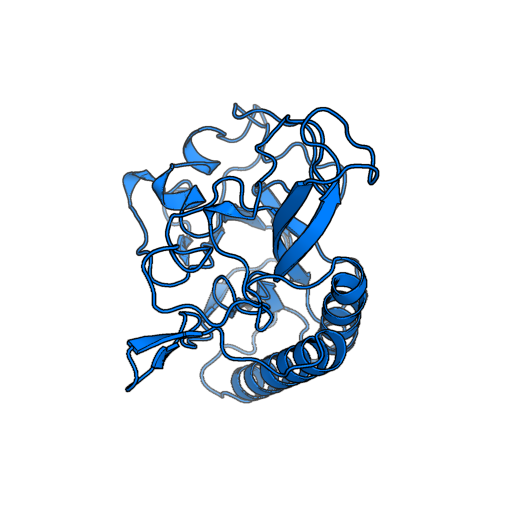50 94 LYS A C 1
ATOM 732 O O . LYS A 1 94 ? -14.659 2.191 -5.407 1.00 97.50 94 LYS A O 1
ATOM 737 N N . ASP A 1 95 ? -13.812 1.750 -7.443 1.00 97.81 95 ASP A N 1
ATOM 738 C CA . ASP A 1 95 ? -15.050 1.193 -7.987 1.00 97.81 95 ASP A CA 1
ATOM 739 C C . ASP A 1 95 ? -15.493 -0.071 -7.241 1.00 97.81 95 ASP A C 1
ATOM 741 O O . ASP A 1 95 ? -16.676 -0.213 -6.950 1.00 97.81 95 ASP A O 1
ATOM 745 N N . ILE A 1 96 ? -14.542 -0.921 -6.842 1.00 97.75 96 ILE A N 1
ATOM 746 C CA . ILE A 1 96 ? -14.807 -2.117 -6.030 1.00 97.75 96 ILE A CA 1
ATOM 747 C C . ILE A 1 96 ? -15.143 -1.735 -4.582 1.00 97.75 96 ILE A C 1
ATOM 749 O O . ILE A 1 96 ? -16.121 -2.202 -4.004 1.00 97.75 96 ILE A O 1
ATOM 753 N N . LEU A 1 97 ? -14.312 -0.892 -3.964 1.00 98.06 97 LEU A N 1
ATOM 754 C CA . LEU A 1 97 ? -14.317 -0.703 -2.511 1.00 98.06 97 LEU A CA 1
ATOM 755 C C . LEU A 1 97 ? -15.426 0.223 -1.998 1.00 98.06 97 LEU A C 1
ATOM 757 O O . LEU A 1 97 ? -15.698 0.230 -0.795 1.00 98.06 97 LEU A O 1
ATOM 761 N N . LYS A 1 98 ? -16.089 0.975 -2.884 1.00 97.81 98 LYS A N 1
ATOM 762 C CA . LYS A 1 98 ? -17.257 1.795 -2.524 1.00 97.81 98 LYS A CA 1
ATOM 763 C C . LYS A 1 98 ? -18.505 0.966 -2.200 1.00 97.81 98 LYS A C 1
ATOM 765 O O . LYS A 1 98 ? -19.458 1.527 -1.664 1.00 97.81 98 LYS A O 1
ATOM 770 N N . ASP A 1 99 ? -18.530 -0.327 -2.538 1.00 97.75 99 ASP A N 1
ATOM 771 C CA . ASP A 1 99 ? -19.687 -1.188 -2.282 1.00 97.75 99 ASP A CA 1
ATOM 772 C C . ASP A 1 99 ? -19.970 -1.310 -0.776 1.00 97.75 99 ASP A C 1
ATOM 774 O O . ASP A 1 99 ? -19.068 -1.551 0.032 1.00 97.75 99 ASP A O 1
ATOM 778 N N . VAL A 1 100 ? -21.243 -1.158 -0.399 1.00 96.56 100 VAL A N 1
ATOM 779 C CA . VAL A 1 100 ? -21.723 -1.185 0.991 1.00 96.56 100 VAL A CA 1
ATOM 780 C C . VAL A 1 100 ? -21.412 -2.500 1.710 1.00 96.56 100 VAL A C 1
ATOM 782 O O . VAL A 1 100 ? -21.313 -2.511 2.937 1.00 96.56 100 VAL A O 1
ATOM 785 N N . MET A 1 101 ? -21.189 -3.603 0.986 1.00 95.25 101 MET A N 1
ATOM 786 C CA . MET A 1 101 ? -20.747 -4.868 1.587 1.00 95.25 101 MET A CA 1
ATOM 787 C C . MET A 1 101 ? -19.420 -4.735 2.350 1.00 95.25 101 MET A C 1
ATOM 789 O O . MET A 1 101 ? -19.150 -5.504 3.272 1.00 95.25 101 MET A O 1
ATOM 793 N N . PHE A 1 102 ? -18.608 -3.736 1.997 1.00 96.31 102 PHE A N 1
ATOM 794 C CA . PHE A 1 102 ? -17.345 -3.430 2.656 1.00 96.31 102 PHE A CA 1
ATOM 795 C C . PHE A 1 102 ? -17.477 -2.379 3.773 1.00 96.31 102 PHE A C 1
ATOM 797 O O . PHE A 1 102 ? -16.466 -1.878 4.269 1.00 96.31 102 PHE A O 1
ATOM 804 N N . GLU A 1 103 ? -18.690 -2.040 4.225 1.00 94.75 103 GLU A N 1
ATOM 805 C CA . GLU A 1 103 ? -18.869 -1.186 5.404 1.00 94.75 103 GLU A CA 1
ATOM 806 C C . GLU A 1 103 ? -18.153 -1.792 6.630 1.00 94.75 103 GLU A C 1
ATOM 808 O O . GLU A 1 103 ? -18.276 -2.979 6.944 1.00 94.75 103 GLU A O 1
ATOM 813 N N . GLY A 1 104 ? -17.379 -0.968 7.341 1.00 94.50 104 GLY A N 1
ATOM 814 C CA . GLY A 1 104 ? -16.582 -1.418 8.488 1.00 94.50 104 GLY A CA 1
ATOM 815 C C . GLY A 1 104 ? -15.258 -2.092 8.112 1.00 94.50 104 GLY A C 1
ATOM 816 O O . GLY A 1 104 ? -14.633 -2.720 8.971 1.00 94.50 104 GLY A O 1
ATOM 817 N N . TRP A 1 105 ? -14.818 -1.949 6.858 1.00 97.25 105 TRP A N 1
ATOM 818 C CA . TRP A 1 105 ? -13.502 -2.375 6.389 1.00 97.25 105 TRP A CA 1
ATOM 819 C C . TRP A 1 105 ? -12.581 -1.188 6.094 1.00 97.25 105 TRP A C 1
ATOM 821 O O . TRP A 1 105 ? -13.014 -0.118 5.659 1.00 97.25 105 TRP A O 1
ATOM 831 N N . LEU A 1 106 ? -11.286 -1.409 6.295 1.00 98.00 106 LEU A N 1
ATOM 832 C CA . LEU A 1 106 ? -10.200 -0.556 5.838 1.00 98.00 106 LEU A CA 1
ATOM 833 C C . LEU A 1 106 ? -9.255 -1.394 4.973 1.00 98.00 106 LEU A C 1
ATOM 835 O O . LEU A 1 106 ? -8.830 -2.478 5.373 1.00 98.00 106 LEU A O 1
ATOM 839 N N . PHE A 1 107 ? -8.910 -0.884 3.799 1.00 98.56 107 PHE A N 1
ATOM 840 C CA . PHE A 1 107 ? -8.087 -1.586 2.822 1.00 98.56 107 PHE A CA 1
ATOM 841 C C . PHE A 1 107 ? -6.734 -0.913 2.692 1.00 98.56 107 PHE A C 1
ATOM 843 O O . PHE A 1 107 ? -6.645 0.210 2.197 1.00 98.56 107 PHE A O 1
ATOM 850 N N . VAL A 1 108 ? -5.677 -1.618 3.085 1.00 98.50 108 VAL A N 1
ATOM 851 C CA . VAL A 1 108 ? -4.302 -1.314 2.691 1.00 98.50 108 VAL A CA 1
ATOM 852 C C . VAL A 1 108 ? -4.039 -2.093 1.409 1.00 98.50 108 VAL A C 1
ATOM 854 O O . VAL A 1 108 ? -3.772 -3.293 1.433 1.00 98.50 108 VAL A O 1
ATOM 857 N N . CYS A 1 109 ? -4.165 -1.428 0.263 1.00 98.38 109 CYS A N 1
ATOM 858 C CA . CYS A 1 109 ? -4.319 -2.102 -1.032 1.00 98.38 109 CYS A CA 1
ATOM 859 C C . CYS A 1 109 ? -3.026 -2.741 -1.574 1.00 98.38 109 CYS A C 1
ATOM 861 O O . CYS A 1 109 ? -2.979 -3.169 -2.725 1.00 98.38 109 CYS A O 1
ATOM 863 N N . GLY A 1 110 ? -1.968 -2.803 -0.765 1.00 97.81 110 GLY A N 1
ATOM 864 C CA . GLY A 1 110 ? -0.622 -3.106 -1.225 1.00 97.81 110 GLY A CA 1
ATOM 865 C C . GLY A 1 110 ? -0.026 -1.940 -2.003 1.00 97.81 110 GLY A C 1
ATOM 866 O O . GLY A 1 110 ? -0.674 -0.918 -2.250 1.00 97.81 110 GLY A O 1
ATOM 867 N N . SER A 1 111 ? 1.252 -2.058 -2.346 1.00 97.62 111 SER A N 1
ATOM 868 C CA . SER A 1 111 ? 1.971 -0.924 -2.919 1.00 97.62 111 SER A CA 1
ATOM 869 C C . SER A 1 111 ? 1.913 -0.881 -4.454 1.00 97.62 111 SER A C 1
ATOM 871 O O . SER A 1 111 ? 1.927 -1.914 -5.128 1.00 97.62 111 SER A O 1
ATOM 873 N N . VAL A 1 112 ? 1.857 0.333 -5.003 1.00 97.31 112 VAL A N 1
ATOM 874 C CA . VAL A 1 112 ? 1.903 0.666 -6.429 1.00 97.31 112 VAL A CA 1
ATOM 875 C C . VAL A 1 112 ? 3.222 1.362 -6.718 1.00 97.31 112 VAL A C 1
ATOM 877 O O . VAL A 1 112 ? 3.491 2.430 -6.165 1.00 97.31 112 VAL A O 1
ATOM 880 N N . ILE A 1 113 ? 4.030 0.800 -7.619 1.00 95.38 113 ILE A N 1
ATOM 881 C CA . ILE A 1 113 ? 5.224 1.494 -8.111 1.00 95.38 113 ILE A CA 1
ATOM 882 C C . ILE A 1 113 ? 4.881 2.196 -9.414 1.00 95.38 113 ILE A C 1
ATOM 884 O O . ILE A 1 113 ? 4.528 1.550 -10.403 1.00 95.38 113 ILE A O 1
ATOM 888 N N . VAL A 1 114 ? 5.029 3.516 -9.431 1.00 94.44 114 VAL A N 1
ATOM 889 C CA . VAL A 1 114 ? 4.839 4.337 -10.628 1.00 94.44 114 VAL A CA 1
ATOM 890 C C . VAL A 1 114 ? 6.155 4.939 -11.098 1.00 94.44 114 VAL A C 1
ATOM 892 O O . VAL A 1 114 ? 7.074 5.129 -10.300 1.00 94.44 114 VAL A O 1
ATOM 895 N N . ARG A 1 115 ? 6.230 5.291 -12.382 1.00 92.62 115 ARG A N 1
ATOM 896 C CA . ARG A 1 115 ? 7.364 5.982 -12.994 1.00 92.62 115 ARG A CA 1
ATOM 897 C C . ARG A 1 115 ? 6.938 7.123 -13.905 1.00 92.62 115 ARG A C 1
ATOM 899 O O . ARG A 1 115 ? 5.894 7.059 -14.551 1.00 92.62 115 ARG A O 1
ATOM 906 N N . TRP A 1 116 ? 7.798 8.120 -14.038 1.00 91.56 116 TRP A N 1
ATOM 907 C CA . TRP A 1 116 ? 7.668 9.185 -15.032 1.00 91.56 116 TRP A CA 1
ATOM 908 C C . TRP A 1 116 ? 9.045 9.737 -15.400 1.00 91.56 116 TRP A C 1
ATOM 910 O O . TRP A 1 116 ? 10.033 9.487 -14.712 1.00 91.56 116 TRP A O 1
ATOM 920 N N . LEU A 1 117 ? 9.110 10.481 -16.503 1.00 89.50 117 LEU A N 1
ATOM 921 C CA . LEU A 1 117 ? 10.297 11.256 -16.841 1.00 89.50 117 LEU A CA 1
ATOM 922 C C . LEU A 1 117 ? 10.270 12.584 -16.088 1.00 89.50 117 LEU A C 1
ATOM 924 O O . LEU A 1 117 ? 9.265 13.300 -16.104 1.00 89.50 117 LEU A O 1
ATOM 928 N N . GLY A 1 118 ? 11.365 12.903 -15.412 1.00 85.25 118 GLY A N 1
ATOM 929 C CA . GLY A 1 118 ? 11.457 14.105 -14.602 1.00 85.25 118 GLY A CA 1
ATOM 930 C C . GLY A 1 118 ? 12.886 14.517 -14.303 1.00 85.25 118 GLY A C 1
ATOM 931 O O . GLY A 1 118 ? 13.855 13.978 -14.844 1.00 85.25 118 GLY A O 1
ATOM 932 N N . ASP A 1 119 ? 12.987 15.510 -13.435 1.00 81.50 119 ASP A N 1
ATOM 933 C CA . ASP A 1 119 ? 14.233 16.093 -12.967 1.00 81.50 119 ASP A CA 1
ATOM 934 C C . ASP A 1 119 ? 14.290 15.991 -11.436 1.00 81.50 119 ASP A C 1
ATOM 936 O O . ASP A 1 119 ? 13.334 16.322 -10.746 1.00 81.50 119 ASP A O 1
ATOM 940 N N . MET A 1 120 ? 15.410 15.516 -10.890 1.00 75.88 120 MET A N 1
ATOM 941 C CA . MET A 1 120 ? 15.617 15.416 -9.437 1.00 75.88 120 MET A CA 1
ATOM 942 C C . MET A 1 120 ? 15.866 16.783 -8.782 1.00 75.88 120 MET A C 1
ATOM 944 O O . MET A 1 120 ? 15.768 16.914 -7.561 1.00 75.88 120 MET A O 1
ATOM 948 N N . ALA A 1 121 ? 16.229 17.797 -9.572 1.00 75.56 121 ALA A N 1
ATOM 949 C CA . ALA A 1 121 ? 16.490 19.151 -9.099 1.00 75.56 121 ALA A CA 1
ATOM 950 C C . ALA A 1 121 ? 15.243 20.050 -9.128 1.00 75.56 121 ALA A C 1
ATOM 952 O O . ALA A 1 121 ? 15.258 21.125 -8.525 1.00 75.56 121 ALA A O 1
ATOM 953 N N . SER A 1 122 ? 14.147 19.627 -9.769 1.00 67.94 122 SER A N 1
ATOM 954 C CA . SER A 1 122 ? 12.919 20.420 -9.871 1.00 67.94 122 SER A CA 1
ATOM 955 C C . SER A 1 122 ? 11.651 19.573 -9.740 1.00 67.94 122 SER A C 1
ATOM 957 O O . SER A 1 122 ? 11.646 18.372 -9.941 1.00 67.94 122 SER A O 1
ATOM 959 N N . THR A 1 123 ? 10.521 20.187 -9.389 1.00 64.44 123 THR A N 1
ATOM 960 C CA . THR A 1 123 ? 9.212 19.498 -9.366 1.00 64.44 123 THR A CA 1
ATOM 961 C C . THR A 1 123 ? 8.585 19.363 -10.756 1.00 64.44 123 THR A C 1
ATOM 963 O O . THR A 1 123 ? 7.458 18.882 -10.888 1.00 64.44 123 THR A O 1
ATOM 966 N N . LYS A 1 124 ? 9.281 19.801 -11.812 1.00 65.88 124 LYS A N 1
ATOM 967 C CA . LYS A 1 124 ? 8.760 19.768 -13.177 1.00 65.88 124 LYS A CA 1
ATOM 968 C C . LYS A 1 124 ? 8.813 18.341 -13.720 1.00 65.88 124 LYS A C 1
ATOM 970 O O . LYS A 1 124 ? 9.827 17.656 -13.623 1.00 65.88 124 LYS A O 1
ATOM 975 N N . LYS A 1 125 ? 7.745 17.927 -14.406 1.00 66.12 125 LYS A N 1
ATOM 976 C CA . LYS A 1 125 ? 7.710 16.698 -15.223 1.00 66.12 125 LYS A CA 1
ATOM 977 C C . LYS A 1 125 ? 8.424 16.875 -16.571 1.00 66.12 125 LYS A C 1
ATOM 979 O O . LYS A 1 125 ? 7.928 16.444 -17.606 1.00 66.12 125 LYS A O 1
ATOM 984 N N . ALA A 1 126 ? 9.536 17.597 -16.570 1.00 68.19 126 ALA A N 1
ATOM 985 C CA . ALA A 1 126 ? 10.363 17.836 -17.739 1.00 68.19 126 ALA A CA 1
ATOM 986 C C . ALA A 1 126 ? 11.795 17.492 -17.337 1.00 68.19 126 ALA A C 1
ATOM 988 O O . ALA A 1 126 ? 12.371 18.147 -16.474 1.00 68.19 126 ALA A O 1
ATOM 989 N N . GLY A 1 127 ? 12.330 16.421 -17.912 1.00 78.88 127 GLY A N 1
ATOM 990 C CA . GLY A 1 127 ? 13.662 15.915 -17.616 1.00 78.88 127 GLY A CA 1
ATOM 991 C C . GLY A 1 127 ? 13.862 14.527 -18.214 1.00 78.88 127 GLY A C 1
ATOM 992 O O . GLY A 1 127 ? 12.922 13.923 -18.727 1.00 78.88 127 GLY A O 1
ATOM 993 N N . ASN A 1 128 ? 15.098 14.035 -18.157 1.00 83.00 128 ASN A N 1
ATOM 994 C CA . ASN A 1 128 ? 15.496 12.785 -18.813 1.00 83.00 128 ASN A CA 1
ATOM 995 C C . ASN A 1 128 ? 15.704 11.631 -17.819 1.00 83.00 128 ASN A C 1
ATOM 997 O O . ASN A 1 128 ? 16.043 10.524 -18.232 1.00 83.00 128 ASN A O 1
ATOM 1001 N N . ALA A 1 129 ? 15.528 11.872 -16.514 1.00 85.69 129 ALA A N 1
ATOM 1002 C CA . ALA A 1 129 ? 15.668 10.833 -15.503 1.00 85.69 129 ALA A CA 1
ATOM 1003 C C . ALA A 1 129 ? 14.359 10.050 -15.356 1.00 85.69 129 ALA A C 1
ATOM 1005 O O . ALA A 1 129 ? 13.280 10.640 -15.269 1.00 85.69 129 ALA A O 1
ATOM 1006 N N . THR A 1 130 ? 14.459 8.722 -15.271 1.00 90.00 130 THR A N 1
ATOM 1007 C CA . THR A 1 130 ? 13.325 7.871 -14.896 1.00 90.00 130 THR A CA 1
ATOM 1008 C C . THR A 1 130 ? 13.144 7.948 -13.387 1.00 90.00 130 THR A C 1
ATOM 1010 O O . THR A 1 130 ? 13.880 7.317 -12.625 1.00 90.00 130 THR A O 1
ATOM 1013 N N . LEU A 1 131 ? 12.181 8.751 -12.950 1.00 90.31 131 LEU A N 1
ATOM 1014 C CA . LEU A 1 131 ? 11.815 8.863 -11.545 1.00 90.31 131 LEU A CA 1
ATOM 1015 C C . LEU A 1 131 ? 10.804 7.780 -11.195 1.00 90.31 131 LEU A C 1
ATOM 1017 O O . LEU A 1 131 ? 9.948 7.452 -12.019 1.00 90.31 131 LEU A O 1
ATOM 1021 N N . VAL A 1 132 ? 10.898 7.243 -9.982 1.00 91.75 132 VAL A N 1
ATOM 1022 C CA . VAL A 1 132 ? 9.972 6.234 -9.462 1.00 91.75 132 VAL A CA 1
ATOM 1023 C C . VAL A 1 132 ? 9.435 6.629 -8.099 1.00 91.75 132 VAL A C 1
ATOM 1025 O O . VAL A 1 132 ? 10.138 7.244 -7.301 1.00 91.75 132 VAL A O 1
ATOM 1028 N N . GLN A 1 133 ? 8.200 6.241 -7.804 1.00 91.50 133 GLN A N 1
ATOM 1029 C CA . GLN A 1 133 ? 7.619 6.391 -6.475 1.00 91.50 133 GLN A CA 1
ATOM 1030 C C . GLN A 1 133 ? 6.798 5.155 -6.141 1.00 91.50 133 GLN A C 1
ATOM 1032 O O . GLN A 1 133 ? 5.979 4.715 -6.946 1.00 91.50 133 GLN A O 1
ATOM 1037 N N . ASN A 1 134 ? 7.042 4.596 -4.959 1.00 95.06 134 ASN A N 1
ATOM 1038 C CA . ASN A 1 134 ? 6.259 3.497 -4.423 1.00 95.06 134 ASN A CA 1
ATOM 1039 C C . ASN A 1 134 ? 5.255 4.065 -3.415 1.00 95.06 134 ASN A C 1
ATOM 1041 O O . ASN A 1 134 ? 5.645 4.783 -2.490 1.00 95.06 134 ASN A O 1
ATOM 1045 N N . ILE A 1 135 ? 3.974 3.796 -3.630 1.00 95.38 135 ILE A N 1
ATOM 1046 C CA . ILE A 1 135 ? 2.875 4.347 -2.840 1.00 95.38 135 ILE A CA 1
ATOM 1047 C C . ILE A 1 135 ? 1.939 3.245 -2.364 1.00 95.38 135 ILE A C 1
ATOM 1049 O O . ILE A 1 135 ? 1.809 2.227 -3.026 1.00 95.38 135 ILE A O 1
ATOM 1053 N N . VAL A 1 136 ? 1.245 3.456 -1.255 1.00 97.81 136 VAL A N 1
ATOM 1054 C CA . VAL A 1 136 ? 0.238 2.544 -0.712 1.00 97.81 136 VAL A CA 1
ATOM 1055 C C . VAL A 1 136 ? -1.090 3.288 -0.604 1.00 97.81 136 VAL A C 1
ATOM 1057 O O . VAL A 1 136 ? -1.188 4.245 0.172 1.00 97.81 136 VAL A O 1
ATOM 1060 N N . PRO A 1 137 ? -2.109 2.877 -1.377 1.00 97.69 137 PRO A N 1
ATOM 1061 C CA . PRO A 1 137 ? -3.471 3.362 -1.217 1.00 97.69 137 PRO A CA 1
ATOM 1062 C C . PRO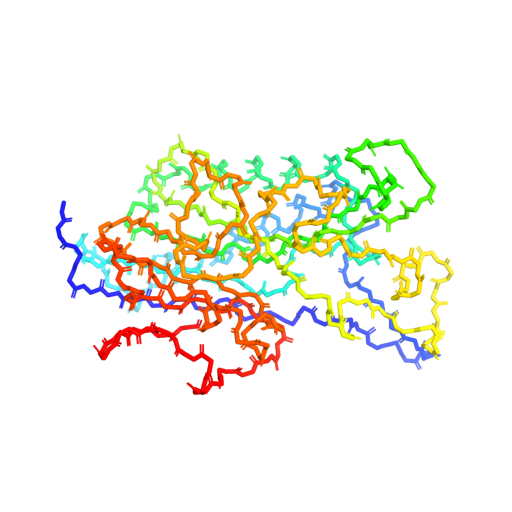 A 1 137 ? -4.110 2.757 0.031 1.00 97.69 137 PRO A C 1
ATOM 1064 O O . PRO A 1 137 ? -4.100 1.538 0.224 1.00 97.69 137 PRO A O 1
ATOM 1067 N N . VAL A 1 138 ? -4.702 3.621 0.846 1.00 98.00 138 VAL A N 1
ATOM 1068 C CA . VAL A 1 138 ? -5.541 3.264 1.983 1.00 98.00 138 VAL A CA 1
ATOM 1069 C C . VAL A 1 138 ? -6.952 3.762 1.703 1.00 98.00 138 VAL A C 1
ATOM 1071 O O . VAL A 1 138 ? -7.163 4.964 1.511 1.00 98.00 138 VAL A O 1
ATOM 1074 N N . ILE A 1 139 ? -7.909 2.840 1.642 1.00 97.38 139 ILE A N 1
ATOM 1075 C CA . ILE A 1 139 ? -9.295 3.126 1.256 1.00 97.38 139 ILE A CA 1
ATOM 1076 C C . ILE A 1 139 ? -10.236 2.596 2.330 1.00 97.38 139 ILE A C 1
ATOM 1078 O O . ILE A 1 139 ? -10.101 1.463 2.787 1.00 97.38 139 ILE A O 1
ATOM 1082 N N . LYS A 1 140 ? -11.199 3.423 2.730 1.00 96.88 140 LYS A N 1
ATOM 1083 C CA . LYS A 1 140 ? -12.299 3.016 3.601 1.00 96.88 140 LYS A CA 1
ATOM 1084 C C . LYS A 1 140 ? -13.394 2.362 2.760 1.00 96.88 140 LYS A C 1
ATOM 1086 O O . LYS A 1 140 ? -13.794 2.924 1.745 1.00 96.88 140 LYS A O 1
ATOM 1091 N N . GLY A 1 141 ? -13.854 1.189 3.181 1.00 97.25 141 GLY A N 1
ATOM 1092 C CA . GLY A 1 141 ? -14.899 0.443 2.487 1.00 97.25 141 GLY A CA 1
ATOM 1093 C C . GLY A 1 141 ? -16.299 1.019 2.665 1.00 97.25 141 GLY A C 1
ATOM 1094 O O . GLY A 1 141 ? -16.595 1.654 3.682 1.00 97.25 141 GLY A O 1
ATOM 1095 N N . GLY A 1 142 ? -17.169 0.759 1.690 1.00 96.75 142 GLY A N 1
ATOM 1096 C CA . GLY A 1 142 ? -18.587 1.123 1.745 1.00 96.75 142 GLY A CA 1
ATOM 1097 C C . GLY A 1 142 ? -18.879 2.608 1.555 1.00 96.75 142 GLY A C 1
ATOM 1098 O O . GLY A 1 142 ? -19.993 3.049 1.831 1.00 96.75 142 GLY A O 1
ATOM 1099 N N . VAL A 1 143 ? -17.890 3.391 1.117 1.00 95.50 143 VAL A N 1
ATOM 1100 C CA . VAL A 1 143 ? -18.028 4.826 0.845 1.00 95.50 143 VAL A CA 1
ATOM 1101 C C . VAL A 1 143 ? -17.289 5.203 -0.438 1.00 95.50 143 VAL A C 1
ATOM 1103 O O . VAL A 1 143 ? -16.204 4.693 -0.710 1.00 95.50 143 VAL A O 1
ATOM 1106 N N . ASP A 1 144 ? -17.850 6.125 -1.223 1.00 95.31 144 ASP A N 1
ATOM 1107 C CA . ASP A 1 144 ? -17.148 6.726 -2.365 1.00 95.31 144 ASP A CA 1
ATOM 1108 C C . ASP A 1 144 ? -16.329 7.927 -1.888 1.00 95.31 144 ASP A C 1
ATOM 1110 O O . ASP A 1 144 ? -16.743 9.085 -1.969 1.00 95.31 144 ASP A O 1
ATOM 1114 N N . GLU A 1 145 ? -15.164 7.632 -1.321 1.00 90.81 145 GLU A N 1
ATOM 1115 C CA . GLU A 1 145 ? -14.207 8.643 -0.896 1.00 90.81 145 GLU A CA 1
ATOM 1116 C C . GLU A 1 145 ? -12.879 8.510 -1.638 1.00 90.81 145 GLU A C 1
ATOM 1118 O O . GLU A 1 145 ? -12.474 7.441 -2.094 1.00 90.81 145 GLU A O 1
ATOM 1123 N N . GLU A 1 146 ? -12.151 9.624 -1.722 1.00 91.69 146 GLU A N 1
ATOM 1124 C CA . GLU A 1 146 ? -10.793 9.609 -2.254 1.00 91.69 146 GLU A CA 1
ATOM 1125 C C . GLU A 1 146 ? -9.861 8.743 -1.390 1.00 91.69 146 GLU A C 1
ATOM 1127 O O . GLU A 1 146 ? -9.932 8.823 -0.152 1.00 91.69 146 GLU A O 1
ATOM 1132 N N . PRO A 1 147 ? -8.962 7.957 -2.017 1.00 93.44 147 PRO A N 1
ATOM 1133 C CA . PRO A 1 147 ? -7.967 7.172 -1.307 1.00 93.44 147 PRO A CA 1
ATOM 1134 C C . PRO A 1 147 ? -6.999 8.086 -0.564 1.00 93.44 147 PRO A C 1
ATOM 1136 O O . PRO A 1 147 ? -6.593 9.146 -1.051 1.00 93.44 147 PRO A O 1
ATOM 1139 N N . ARG A 1 148 ? -6.560 7.629 0.605 1.00 93.75 148 ARG A N 1
ATOM 1140 C CA . ARG A 1 148 ? -5.332 8.132 1.212 1.00 93.75 148 ARG A CA 1
ATOM 1141 C C . ARG A 1 148 ? -4.141 7.459 0.552 1.00 93.75 148 ARG A C 1
ATOM 1143 O O . ARG A 1 148 ? -4.166 6.266 0.290 1.00 93.75 148 ARG A O 1
ATOM 1150 N N . VAL A 1 149 ? -3.087 8.221 0.306 1.00 93.62 149 VAL A N 1
ATOM 1151 C CA . VAL A 1 149 ? -1.845 7.731 -0.282 1.00 93.62 149 VAL A CA 1
ATOM 1152 C C . VAL A 1 149 ? -0.717 7.938 0.714 1.00 93.62 149 VAL A C 1
ATOM 1154 O O . VAL A 1 149 ? -0.402 9.075 1.074 1.00 93.62 149 VAL A O 1
ATOM 1157 N N . VAL A 1 150 ? -0.095 6.837 1.126 1.00 93.69 150 VAL A N 1
ATOM 1158 C CA . VAL A 1 150 ? 1.143 6.828 1.913 1.00 93.69 150 VAL A CA 1
ATOM 1159 C C . VAL A 1 150 ? 2.298 6.500 0.980 1.00 93.69 150 VAL A C 1
ATOM 1161 O O . VAL A 1 150 ? 2.181 5.629 0.125 1.00 93.69 150 VAL A O 1
ATOM 1164 N N . ILE A 1 151 ? 3.415 7.206 1.093 1.00 92.44 151 ILE A N 1
ATOM 1165 C CA . ILE A 1 151 ? 4.544 7.052 0.169 1.00 92.44 151 ILE A CA 1
ATOM 1166 C C . ILE A 1 151 ? 5.667 6.332 0.881 1.00 92.44 151 ILE A C 1
ATOM 1168 O O . ILE A 1 151 ? 6.007 6.726 1.987 1.00 92.44 151 ILE A O 1
ATOM 1172 N N . LYS A 1 152 ? 6.292 5.352 0.233 1.00 92.31 152 LYS A N 1
ATOM 1173 C CA . LYS A 1 152 ? 7.546 4.767 0.706 1.00 92.31 152 LYS A CA 1
ATOM 1174 C C . LYS A 1 152 ? 8.696 5.754 0.524 1.00 92.31 152 LYS A C 1
ATOM 1176 O O . LYS A 1 152 ? 8.922 6.251 -0.587 1.00 92.31 152 LYS A O 1
ATOM 1181 N N . GLU A 1 153 ? 9.446 6.026 1.583 1.00 88.50 153 GLU A N 1
ATOM 1182 C CA . GLU A 1 153 ? 10.518 7.026 1.561 1.00 88.50 153 GLU A CA 1
ATOM 1183 C C . GLU A 1 153 ? 11.882 6.474 1.174 1.00 88.50 153 GLU A C 1
ATOM 1185 O O . GLU A 1 153 ? 12.700 7.231 0.648 1.00 88.50 153 GLU A O 1
ATOM 1190 N N . HIS A 1 154 ? 12.113 5.180 1.376 1.00 87.88 154 HIS A N 1
ATOM 1191 C CA . HIS A 1 154 ? 13.401 4.556 1.110 1.00 87.88 154 HIS A CA 1
ATOM 1192 C C . HIS A 1 154 ? 13.276 3.485 0.036 1.00 87.88 154 HIS A C 1
ATOM 1194 O O . HIS A 1 154 ? 12.521 2.530 0.183 1.00 87.88 154 HIS A O 1
ATOM 1200 N N . MET A 1 155 ? 14.050 3.607 -1.041 1.00 85.81 155 MET A N 1
ATOM 1201 C CA . MET A 1 155 ? 14.188 2.545 -2.038 1.00 85.81 155 MET A CA 1
ATOM 1202 C C . MET A 1 155 ? 15.115 1.454 -1.496 1.00 85.81 155 MET A C 1
ATOM 1204 O O . MET A 1 155 ? 16.215 1.760 -1.035 1.00 85.81 155 MET A O 1
ATOM 1208 N N . SER A 1 156 ? 14.681 0.194 -1.535 1.00 82.69 156 SER A N 1
ATOM 1209 C CA . SER A 1 156 ? 15.514 -0.929 -1.100 1.00 82.69 156 SER A CA 1
ATOM 1210 C C . SER A 1 156 ? 16.286 -1.548 -2.264 1.00 82.69 156 SER A C 1
ATOM 1212 O O . SER A 1 156 ? 15.986 -1.310 -3.435 1.00 82.69 156 SER A O 1
ATOM 1214 N N . GLY A 1 157 ? 17.264 -2.395 -1.940 1.00 78.44 157 GLY A N 1
ATOM 1215 C CA . GLY A 1 157 ? 18.010 -3.169 -2.935 1.00 78.44 157 GLY A CA 1
ATOM 1216 C C . GLY A 1 157 ? 17.198 -4.261 -3.643 1.00 78.44 157 GLY A C 1
ATOM 1217 O O . GLY A 1 157 ? 17.748 -4.887 -4.546 1.00 78.44 157 GLY A O 1
ATOM 1218 N N . ILE A 1 158 ? 15.944 -4.503 -3.232 1.00 78.44 158 ILE A N 1
ATOM 1219 C CA . ILE A 1 158 ? 15.018 -5.470 -3.850 1.00 78.44 158 ILE A CA 1
ATOM 1220 C C . ILE A 1 158 ? 13.875 -4.799 -4.626 1.00 78.44 158 ILE A C 1
ATOM 1222 O O . ILE A 1 158 ? 13.104 -5.491 -5.288 1.00 78.44 158 ILE A O 1
ATOM 1226 N N . ASP A 1 159 ? 13.765 -3.463 -4.578 1.00 72.75 159 ASP A N 1
ATOM 1227 C CA . ASP A 1 159 ? 12.733 -2.728 -5.324 1.00 72.75 159 ASP A CA 1
ATOM 1228 C C . ASP A 1 159 ? 12.905 -2.957 -6.841 1.00 72.75 159 ASP A C 1
ATOM 1230 O O . ASP A 1 159 ? 11.916 -3.106 -7.562 1.00 72.75 159 ASP A O 1
ATOM 1234 N N . PHE A 1 160 ? 14.162 -3.045 -7.305 1.00 84.81 160 PHE A N 1
ATOM 1235 C CA . PHE A 1 160 ? 14.544 -3.225 -8.708 1.00 84.81 160 PHE A CA 1
ATOM 1236 C C . PHE A 1 160 ? 15.535 -4.387 -8.918 1.00 84.81 160 PHE A C 1
ATOM 1238 O O . PHE A 1 160 ? 16.398 -4.621 -8.073 1.00 84.81 160 PHE A O 1
ATOM 1245 N N . ILE A 1 161 ? 15.439 -5.091 -10.055 1.00 82.38 161 ILE A N 1
ATOM 1246 C CA . ILE A 1 161 ? 16.385 -6.146 -10.474 1.00 82.38 161 ILE A CA 1
ATOM 1247 C C . ILE A 1 161 ? 17.804 -5.555 -10.573 1.00 82.38 161 ILE A C 1
ATOM 1249 O O . ILE A 1 161 ? 17.988 -4.395 -10.972 1.00 82.38 161 ILE A O 1
ATOM 1253 N N . LYS A 1 162 ? 18.825 -6.328 -10.187 1.00 77.56 162 LYS A N 1
ATOM 1254 C CA . LYS A 1 162 ? 20.219 -5.861 -10.174 1.00 77.56 162 LYS A CA 1
ATOM 1255 C C . LYS A 1 162 ? 20.859 -6.055 -11.548 1.00 77.56 162 LYS A C 1
ATOM 1257 O O . LYS A 1 162 ? 20.595 -7.029 -12.236 1.00 77.56 162 LYS A O 1
ATOM 1262 N N . VAL A 1 163 ? 21.776 -5.155 -11.915 1.00 64.75 163 VAL A N 1
ATOM 1263 C CA . VAL A 1 163 ? 22.466 -5.126 -13.228 1.00 64.75 163 VAL A CA 1
ATOM 1264 C C . VAL A 1 163 ? 23.217 -6.429 -13.563 1.00 64.75 163 VAL A C 1
ATOM 1266 O O . VAL A 1 163 ? 23.418 -6.736 -14.733 1.00 64.75 163 VAL A O 1
ATOM 1269 N N . ASN A 1 164 ? 23.613 -7.207 -12.551 1.00 62.75 164 ASN A N 1
ATOM 1270 C CA . ASN A 1 164 ? 24.358 -8.457 -12.731 1.00 62.75 164 ASN A CA 1
ATOM 1271 C C . ASN A 1 164 ? 23.461 -9.685 -12.954 1.00 62.75 164 ASN A C 1
ATOM 1273 O O . ASN A 1 164 ? 23.974 -10.769 -13.238 1.00 62.75 164 ASN A O 1
ATOM 1277 N N . ASP A 1 165 ? 22.142 -9.530 -12.844 1.00 59.47 165 ASP A N 1
ATOM 1278 C CA . ASP A 1 165 ? 21.203 -10.572 -13.233 1.00 59.47 165 ASP A CA 1
ATOM 1279 C C . ASP A 1 165 ? 21.209 -10.632 -14.774 1.00 59.47 165 ASP A C 1
ATOM 1281 O O . ASP A 1 165 ? 21.344 -9.604 -15.437 1.00 59.47 165 ASP A O 1
ATOM 1285 N N . LYS A 1 166 ? 21.125 -11.812 -15.403 1.00 57.41 166 LYS A N 1
ATOM 1286 C CA . LYS A 1 166 ? 21.044 -11.921 -16.877 1.00 57.41 166 LYS A CA 1
ATOM 1287 C C . LYS A 1 166 ? 19.709 -11.324 -17.367 1.00 57.41 166 LYS A C 1
ATOM 1289 O O . LYS A 1 166 ? 18.732 -12.038 -17.563 1.00 57.41 166 LYS A O 1
ATOM 1294 N N . ILE A 1 167 ? 19.652 -10.000 -17.486 1.00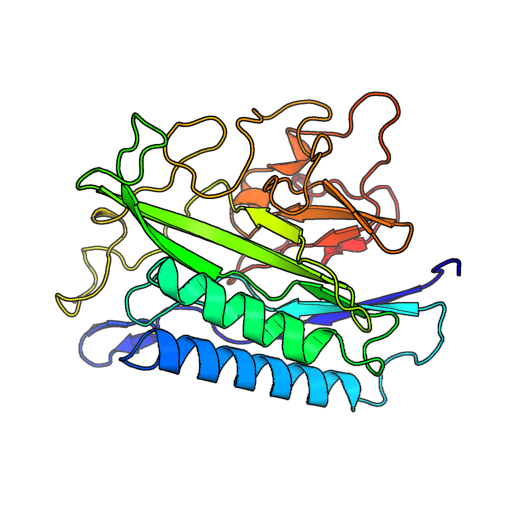 56.34 167 ILE A N 1
ATOM 1295 C CA . ILE A 1 167 ? 18.447 -9.190 -17.702 1.00 56.34 167 ILE A CA 1
ATOM 1296 C C . ILE A 1 167 ? 17.964 -9.289 -19.156 1.00 56.34 167 ILE A C 1
ATOM 1298 O O . ILE A 1 167 ? 18.750 -9.184 -20.102 1.00 56.34 167 ILE A O 1
ATOM 1302 N N . LYS A 1 168 ? 16.643 -9.383 -19.360 1.00 54.09 168 LYS A N 1
ATOM 1303 C CA . LYS A 1 168 ? 16.038 -8.967 -20.634 1.00 54.09 168 LYS A CA 1
ATOM 1304 C C . LYS A 1 168 ? 16.183 -7.448 -20.746 1.00 54.09 168 LYS A C 1
ATOM 1306 O O . LYS A 1 168 ? 15.625 -6.730 -19.929 1.00 54.09 168 LYS A O 1
ATOM 1311 N N . ARG A 1 169 ? 16.898 -6.959 -21.770 1.00 53.91 169 ARG A N 1
ATOM 1312 C CA . ARG A 1 169 ? 17.269 -5.544 -22.051 1.00 53.91 169 ARG A CA 1
ATOM 1313 C C . ARG A 1 169 ? 16.171 -4.458 -21.892 1.00 53.91 169 ARG A C 1
ATOM 1315 O O . ARG A 1 169 ? 16.486 -3.285 -22.044 1.00 53.91 169 ARG A O 1
ATOM 1322 N N . SER A 1 170 ? 14.908 -4.816 -21.657 1.00 60.22 170 SER A N 1
ATOM 1323 C CA . SER A 1 170 ? 13.749 -3.922 -21.530 1.00 60.22 170 SER A CA 1
ATOM 1324 C C . SER A 1 170 ? 13.375 -3.525 -20.093 1.00 60.22 170 SER A C 1
ATOM 1326 O O . SER A 1 170 ? 12.606 -2.570 -19.922 1.00 60.22 170 SER A O 1
ATOM 1328 N N . ASP A 1 171 ? 13.865 -4.235 -19.076 1.00 66.94 171 ASP A N 1
ATOM 1329 C CA . ASP A 1 171 ? 13.469 -4.014 -17.678 1.00 66.94 171 ASP A CA 1
ATOM 1330 C C . ASP A 1 171 ? 14.286 -2.895 -17.028 1.00 66.94 171 ASP A C 1
ATOM 1332 O O . ASP A 1 171 ? 15.446 -2.684 -17.380 1.00 66.94 171 ASP A O 1
ATOM 1336 N N . PHE A 1 172 ? 13.680 -2.156 -16.091 1.00 74.81 172 PHE A N 1
ATOM 1337 C CA . PHE A 1 172 ? 14.435 -1.182 -15.309 1.00 74.81 172 PHE A CA 1
ATOM 1338 C C . PHE A 1 172 ? 15.236 -1.903 -14.235 1.00 74.81 172 PHE A C 1
ATOM 1340 O O . PHE A 1 172 ? 14.683 -2.612 -13.391 1.00 74.81 172 PHE A O 1
ATOM 1347 N N . THR A 1 173 ? 16.539 -1.674 -14.247 1.00 78.00 173 THR A N 1
ATOM 1348 C CA . THR A 1 173 ? 17.415 -2.047 -13.146 1.00 78.00 173 THR A CA 1
ATOM 1349 C C . THR A 1 173 ? 17.435 -0.945 -12.096 1.00 78.00 173 THR A C 1
ATOM 1351 O O . THR A 1 173 ? 17.052 0.202 -12.349 1.00 78.00 173 THR A O 1
ATOM 1354 N N . ILE A 1 174 ? 17.968 -1.259 -10.916 1.00 78.31 174 ILE A N 1
ATOM 1355 C CA . ILE A 1 174 ? 18.190 -0.254 -9.867 1.00 78.31 174 ILE A CA 1
ATOM 1356 C C . ILE A 1 174 ? 19.074 0.921 -10.335 1.00 78.31 174 ILE A C 1
ATOM 1358 O O . ILE A 1 174 ? 18.965 2.024 -9.802 1.00 78.31 174 ILE A O 1
ATOM 1362 N N . ALA A 1 175 ? 19.925 0.717 -11.349 1.00 76.00 175 ALA A N 1
ATOM 1363 C CA . ALA A 1 175 ? 20.784 1.762 -11.905 1.00 76.00 175 ALA A CA 1
ATOM 1364 C C . ALA A 1 175 ? 20.028 2.737 -12.829 1.00 76.00 175 ALA A C 1
ATOM 1366 O O . ALA A 1 175 ? 20.453 3.889 -12.979 1.00 76.00 175 ALA A O 1
ATOM 1367 N N . ASP A 1 176 ? 18.898 2.313 -13.401 1.00 80.50 176 ASP A N 1
ATOM 1368 C CA . ASP A 1 176 ? 18.135 3.081 -14.393 1.00 80.50 176 ASP A CA 1
ATOM 1369 C C . ASP A 1 176 ? 17.140 4.064 -13.766 1.00 80.50 176 ASP A C 1
ATOM 1371 O O . ASP A 1 176 ? 16.662 4.986 -14.431 1.00 80.50 176 ASP A O 1
ATOM 1375 N N . VAL A 1 177 ? 16.822 3.878 -12.484 1.00 83.75 177 VAL A N 1
ATOM 1376 C CA . VAL A 1 177 ? 15.767 4.619 -11.787 1.00 83.75 177 VAL A CA 1
ATOM 1377 C C . VAL A 1 177 ? 16.322 5.548 -10.717 1.00 83.75 177 VAL A C 1
ATOM 1379 O O . VAL A 1 177 ? 17.422 5.363 -10.189 1.00 83.75 177 VAL A O 1
ATOM 1382 N N . ARG A 1 178 ? 15.558 6.587 -10.387 1.00 83.81 178 ARG A N 1
ATOM 1383 C CA . ARG A 1 178 ? 15.849 7.503 -9.281 1.00 83.81 178 ARG A CA 1
ATOM 1384 C C . ARG A 1 178 ? 14.622 7.630 -8.387 1.00 83.81 178 ARG A C 1
ATOM 1386 O O . ARG A 1 178 ? 13.523 7.883 -8.871 1.00 83.81 178 ARG A O 1
ATOM 1393 N N . HIS A 1 179 ? 14.818 7.468 -7.081 1.00 81.62 179 HIS A N 1
ATOM 1394 C CA . HIS A 1 179 ? 13.768 7.648 -6.078 1.00 81.62 179 HIS A CA 1
ATOM 1395 C C . HIS A 1 179 ? 13.897 9.043 -5.436 1.00 81.62 179 HIS A C 1
ATOM 1397 O O . HIS A 1 179 ? 14.946 9.354 -4.858 1.00 81.62 179 HIS A O 1
ATOM 1403 N N . PRO A 1 180 ? 12.879 9.915 -5.551 1.00 76.88 180 PRO A N 1
ATOM 1404 C CA . PRO A 1 180 ? 12.890 11.226 -4.923 1.00 76.88 180 PRO A CA 1
ATOM 1405 C C . PRO A 1 180 ? 12.612 11.108 -3.413 1.00 76.88 180 PRO A C 1
ATOM 1407 O O . PRO A 1 180 ? 11.478 10.910 -2.958 1.00 76.88 180 PRO A O 1
ATOM 1410 N N . LEU A 1 181 ? 13.672 11.277 -2.615 1.00 70.75 181 LEU A N 1
ATOM 1411 C CA . LEU A 1 181 ? 13.617 11.265 -1.148 1.00 70.75 181 LEU A CA 1
ATOM 1412 C C . LEU A 1 181 ? 12.724 12.376 -0.570 1.00 70.75 181 LEU A C 1
ATOM 1414 O O . LEU A 1 181 ? 12.341 13.330 -1.253 1.00 70.75 181 LEU A O 1
ATOM 1418 N N . ALA A 1 182 ? 12.383 12.248 0.712 1.00 66.56 182 ALA A N 1
ATOM 1419 C CA . ALA A 1 182 ? 11.509 13.192 1.401 1.00 66.56 182 ALA A CA 1
ATOM 1420 C C . ALA A 1 182 ? 12.119 14.594 1.412 1.00 66.56 182 ALA A C 1
ATOM 1422 O O . ALA A 1 182 ? 13.319 14.771 1.634 1.00 66.56 182 ALA A O 1
ATOM 1423 N N . GLY A 1 183 ? 11.294 15.602 1.118 1.00 61.72 183 GLY A N 1
ATOM 1424 C CA . GLY A 1 183 ? 11.747 16.991 1.031 1.00 61.72 183 GLY A CA 1
ATOM 1425 C C . GLY A 1 183 ? 12.661 17.309 -0.158 1.00 61.72 183 GLY A C 1
ATOM 1426 O O . GLY A 1 183 ? 13.291 18.368 -0.148 1.00 61.72 183 GLY A O 1
ATOM 1427 N N . LYS A 1 184 ? 12.768 16.427 -1.164 1.00 67.56 184 LYS A N 1
ATOM 1428 C CA . LYS A 1 184 ? 13.491 16.706 -2.413 1.00 67.56 184 LYS A CA 1
ATOM 1429 C C . LYS A 1 184 ? 12.534 17.118 -3.542 1.00 67.56 184 LYS A C 1
ATOM 1431 O O . LYS A 1 184 ? 11.423 16.588 -3.617 1.00 67.56 184 LYS A O 1
ATOM 1436 N N . PRO A 1 185 ? 12.960 18.035 -4.436 1.00 57.12 185 PRO A N 1
ATOM 1437 C CA . PRO A 1 185 ? 12.261 18.287 -5.691 1.00 57.12 185 PRO A CA 1
ATOM 1438 C C . PRO A 1 185 ? 12.090 16.995 -6.502 1.00 57.12 185 PRO A C 1
ATOM 1440 O O . PRO A 1 185 ? 12.874 16.058 -6.370 1.00 57.12 185 PRO A O 1
ATOM 1443 N N . GLY A 1 186 ? 11.042 16.944 -7.321 1.00 60.06 186 GLY A N 1
ATOM 1444 C CA . GLY A 1 186 ? 10.803 15.814 -8.218 1.00 60.06 186 GLY A CA 1
ATOM 1445 C C . GLY A 1 186 ? 9.921 14.707 -7.644 1.00 60.06 186 GLY A C 1
ATOM 1446 O O . GLY A 1 186 ? 9.855 13.653 -8.253 1.00 60.06 186 GLY A O 1
ATOM 1447 N N . ARG A 1 187 ? 9.221 14.909 -6.517 1.00 70.81 187 ARG A N 1
ATOM 1448 C CA . ARG A 1 187 ? 8.124 14.022 -6.079 1.00 70.81 187 ARG A CA 1
ATOM 1449 C C . ARG A 1 187 ? 6.843 14.289 -6.866 1.00 70.81 187 ARG A C 1
ATOM 1451 O O . ARG A 1 187 ? 6.515 15.446 -7.119 1.00 70.81 187 ARG A O 1
ATOM 1458 N N . PHE A 1 188 ? 6.107 13.226 -7.208 1.00 71.44 188 PHE A N 1
ATOM 1459 C CA . PHE A 1 188 ? 4.784 13.373 -7.816 1.00 71.44 188 PHE A CA 1
ATOM 1460 C C . PHE A 1 188 ? 3.680 13.519 -6.765 1.00 71.44 188 PHE A C 1
ATOM 1462 O O . PHE A 1 188 ? 2.861 14.431 -6.867 1.00 71.44 188 PHE A O 1
ATOM 1469 N N . TRP A 1 189 ? 3.716 12.693 -5.718 1.00 76.81 189 TRP A N 1
ATOM 1470 C CA . TRP A 1 189 ? 2.926 12.890 -4.503 1.00 76.81 189 TRP A CA 1
ATOM 1471 C C . TRP A 1 189 ? 3.813 13.159 -3.296 1.00 76.81 189 TRP A C 1
ATOM 1473 O O . TRP A 1 189 ? 4.999 12.811 -3.275 1.00 76.81 189 TRP A O 1
ATOM 1483 N N . GLY A 1 190 ? 3.197 13.706 -2.252 1.00 67.56 190 GLY A N 1
ATOM 1484 C CA . GLY A 1 190 ? 3.830 13.904 -0.961 1.00 67.56 190 GLY A CA 1
ATOM 1485 C C . GLY A 1 190 ? 4.218 15.349 -0.682 1.00 67.56 190 GLY A C 1
ATOM 1486 O O . GLY A 1 190 ? 4.595 16.098 -1.580 1.00 67.56 190 GLY A O 1
ATOM 1487 N N . ASN A 1 191 ? 4.156 15.731 0.591 1.00 63.59 191 ASN A N 1
ATOM 1488 C CA . ASN A 1 191 ? 4.665 17.020 1.046 1.00 63.59 191 ASN A CA 1
ATOM 1489 C C . ASN A 1 191 ? 6.192 16.997 1.212 1.00 63.59 191 ASN A C 1
ATOM 1491 O O . ASN A 1 191 ? 6.808 15.953 1.421 1.00 63.59 191 ASN A O 1
ATOM 1495 N N . ASN A 1 192 ? 6.799 18.187 1.234 1.00 56.38 192 ASN A N 1
ATOM 1496 C CA . ASN A 1 192 ? 8.217 18.391 1.564 1.00 56.38 192 ASN A CA 1
ATOM 1497 C C . ASN A 1 192 ? 8.549 18.142 3.054 1.00 56.38 192 ASN A C 1
ATOM 1499 O O . ASN A 1 192 ? 9.530 18.687 3.569 1.00 56.38 192 ASN A O 1
ATOM 1503 N N . ALA A 1 193 ? 7.716 17.396 3.783 1.00 53.25 193 ALA A N 1
ATOM 1504 C CA . ALA A 1 193 ? 7.894 17.199 5.211 1.00 53.25 193 ALA A CA 1
ATOM 1505 C C . ALA A 1 193 ? 9.198 16.428 5.468 1.00 53.25 193 ALA A C 1
ATOM 1507 O O . ALA A 1 193 ? 9.411 15.338 4.950 1.00 53.25 193 ALA A O 1
ATOM 1508 N N . LYS A 1 194 ? 10.095 17.043 6.243 1.00 61.31 194 LYS A N 1
ATOM 1509 C CA . LYS A 1 194 ? 11.283 16.389 6.801 1.00 61.31 194 LYS A CA 1
ATOM 1510 C C . LYS A 1 194 ? 10.865 15.521 7.989 1.00 61.31 194 LYS A C 1
ATOM 1512 O O . LYS A 1 194 ? 9.854 15.820 8.621 1.00 61.31 194 LYS A O 1
ATOM 1517 N N . THR A 1 195 ? 11.681 14.531 8.343 1.00 65.81 195 THR A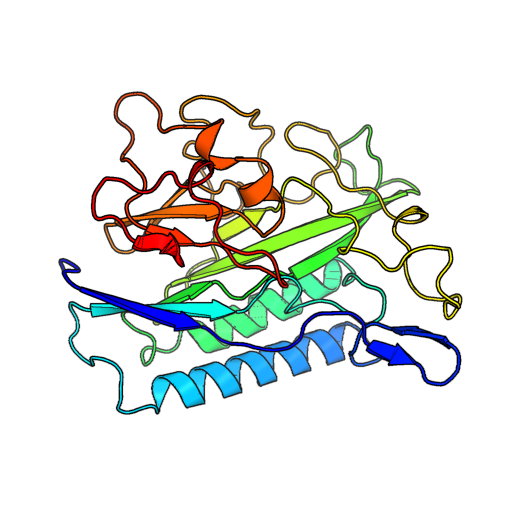 N 1
ATOM 1518 C CA . THR A 1 195 ? 11.544 13.776 9.598 1.00 65.81 195 THR A CA 1
ATOM 1519 C C . THR A 1 195 ? 11.499 14.711 10.807 1.00 65.81 195 THR A C 1
ATOM 1521 O O . THR A 1 195 ? 12.205 15.725 10.835 1.00 65.81 195 THR A O 1
ATOM 1524 N N . GLY A 1 196 ? 10.713 14.364 11.822 1.00 74.81 196 GLY A N 1
ATOM 1525 C CA . GLY A 1 196 ? 10.646 15.116 13.073 1.00 74.81 196 GLY A CA 1
ATOM 1526 C C . GLY A 1 196 ? 9.275 15.069 13.736 1.00 74.81 196 GLY A C 1
ATOM 1527 O O . GLY A 1 196 ? 8.298 14.590 13.161 1.00 74.81 196 GLY A O 1
ATOM 1528 N N . SER A 1 197 ? 9.203 15.581 14.966 1.00 78.94 197 SER A N 1
ATOM 1529 C CA . SER A 1 197 ? 7.981 15.513 15.768 1.00 78.94 197 SER A CA 1
ATOM 1530 C C . SER A 1 197 ? 6.786 16.166 15.058 1.00 78.94 197 SER A C 1
ATOM 1532 O O . SER A 1 197 ? 6.860 17.299 14.570 1.00 78.94 197 SER A O 1
ATOM 1534 N N . GLY A 1 198 ? 5.699 15.403 14.960 1.00 78.62 198 GLY A N 1
ATOM 1535 C CA . GLY A 1 198 ? 4.431 15.749 14.326 1.00 78.62 198 GLY A CA 1
ATOM 1536 C C . GLY A 1 198 ? 4.456 15.878 12.807 1.00 78.62 198 GLY A C 1
ATOM 1537 O O . GLY A 1 198 ? 3.441 16.243 12.216 1.00 78.62 198 GLY A O 1
ATOM 1538 N N . LYS A 1 199 ? 5.585 15.587 12.153 1.00 82.88 199 LYS A N 1
ATOM 1539 C CA . LYS A 1 199 ? 5.734 15.761 10.702 1.00 82.88 199 LYS A CA 1
ATOM 1540 C C . LYS A 1 199 ? 4.963 14.729 9.894 1.00 82.88 199 LYS A C 1
ATOM 1542 O O . LYS A 1 199 ? 4.428 15.085 8.852 1.00 82.88 199 LYS A O 1
ATOM 1547 N N . GLU A 1 200 ? 4.831 13.512 10.415 1.00 85.31 200 GLU A N 1
ATOM 1548 C CA . GLU A 1 200 ? 4.033 12.443 9.798 1.00 85.31 200 GLU A CA 1
ATOM 1549 C C . GLU A 1 200 ? 2.521 12.618 10.002 1.00 85.31 200 GLU A C 1
ATOM 1551 O O . GLU A 1 200 ? 1.742 11.931 9.359 1.00 85.31 200 GLU A O 1
ATOM 1556 N N . SER A 1 201 ? 2.093 13.556 10.851 1.00 79.12 201 SER A N 1
ATOM 1557 C CA . SER A 1 201 ? 0.677 13.799 11.172 1.00 79.12 201 SER A CA 1
ATOM 1558 C C . SER A 1 201 ? 0.170 15.153 10.648 1.00 79.12 201 SER A C 1
ATOM 1560 O O . SER A 1 201 ? -0.945 15.564 10.949 1.00 79.12 201 SER A O 1
ATOM 1562 N N . GLN A 1 202 ? 0.986 15.890 9.884 1.00 69.25 202 GLN A N 1
ATOM 1563 C CA . GLN A 1 202 ? 0.683 17.238 9.359 1.00 69.25 202 GLN A CA 1
ATOM 1564 C C . GLN A 1 202 ? -0.046 17.223 8.000 1.00 69.25 202 GLN A C 1
ATOM 1566 O O . GLN A 1 202 ? -0.071 18.223 7.279 1.00 69.25 202 GLN A O 1
ATOM 1571 N N . GLY A 1 203 ? -0.612 16.083 7.605 1.00 64.44 203 GLY A N 1
ATOM 1572 C CA . GLY A 1 203 ? -1.205 15.895 6.284 1.00 64.44 203 GLY A CA 1
ATOM 1573 C C . GLY A 1 203 ? -2.548 16.599 6.150 1.00 64.44 203 GLY A C 1
ATOM 1574 O O . GLY A 1 203 ? -3.560 16.067 6.586 1.00 64.44 203 GLY A O 1
ATOM 1575 N N . LEU A 1 204 ? -2.571 17.760 5.487 1.00 64.56 204 LEU A N 1
ATOM 1576 C CA . LEU A 1 204 ? -3.815 18.477 5.166 1.00 64.56 204 LEU A CA 1
ATOM 1577 C C . LEU A 1 204 ? -4.637 17.793 4.061 1.00 64.56 204 LEU A C 1
ATOM 1579 O O . LEU A 1 204 ? -5.814 18.092 3.893 1.00 64.56 204 LEU A O 1
ATOM 1583 N N . THR A 1 205 ? -4.022 16.892 3.288 1.00 80.38 205 THR A N 1
ATOM 1584 C CA . THR A 1 205 ? -4.675 16.194 2.174 1.00 80.38 205 THR A CA 1
ATOM 1585 C C . THR A 1 205 ? -4.436 14.689 2.248 1.00 80.38 205 THR A C 1
ATOM 1587 O O . THR A 1 205 ? -3.401 14.220 2.740 1.00 80.38 205 THR A O 1
ATOM 1590 N N . LYS A 1 206 ? -5.378 13.919 1.691 1.00 83.38 206 LYS A N 1
ATOM 1591 C CA . LYS A 1 206 ? -5.258 12.462 1.544 1.00 83.38 206 LYS A CA 1
ATOM 1592 C C . LYS A 1 206 ? -4.065 12.044 0.658 1.00 83.38 206 LYS A C 1
ATOM 1594 O O . LYS A 1 206 ? -3.578 10.933 0.798 1.00 83.38 206 LYS A O 1
ATOM 1599 N N . TYR A 1 207 ? -3.512 12.956 -0.146 1.00 83.62 207 TYR A N 1
ATOM 1600 C CA . TYR A 1 207 ? -2.346 12.741 -1.021 1.00 83.62 207 TYR A CA 1
ATOM 1601 C C . TYR A 1 207 ? -1.018 13.291 -0.455 1.00 83.62 207 TYR A C 1
ATOM 1603 O O . TYR A 1 207 ? -0.029 13.431 -1.178 1.00 83.62 207 TYR A O 1
ATOM 1611 N N . SER A 1 208 ? -0.983 13.621 0.839 1.00 82.56 208 SER A N 1
ATOM 1612 C CA . SER A 1 208 ? 0.196 14.181 1.518 1.00 82.56 208 SER A CA 1
ATOM 1613 C C . SER A 1 208 ? 1.374 13.212 1.659 1.00 82.56 208 SER A C 1
ATOM 1615 O O . SER A 1 208 ? 2.481 13.665 1.958 1.00 82.56 208 SER A O 1
ATOM 1617 N N . GLY A 1 209 ? 1.166 11.910 1.431 1.00 86.38 209 GLY A N 1
ATOM 1618 C CA . GLY A 1 209 ? 2.216 10.889 1.451 1.00 86.38 209 GLY A CA 1
ATOM 1619 C C . GLY A 1 209 ? 2.696 10.462 2.836 1.00 86.38 209 GLY A C 1
ATOM 1620 O O . GLY A 1 209 ? 3.604 9.635 2.936 1.00 86.38 209 GLY A O 1
ATOM 1621 N N . LEU A 1 210 ? 2.111 11.033 3.887 1.00 90.06 210 LEU A N 1
ATOM 1622 C CA . LEU A 1 210 ? 2.518 10.821 5.269 1.00 90.06 210 LEU A CA 1
ATOM 1623 C C . LEU A 1 210 ? 1.921 9.536 5.846 1.00 90.06 210 LEU A C 1
ATOM 1625 O O . LEU A 1 210 ? 0.844 9.104 5.435 1.00 90.06 210 LEU A O 1
ATOM 1629 N N . GLY A 1 211 ? 2.633 8.945 6.799 1.00 92.00 211 GLY A N 1
ATOM 1630 C CA . GLY A 1 211 ? 2.318 7.649 7.383 1.00 92.00 211 GLY A CA 1
ATOM 1631 C C . GLY A 1 211 ? 1.392 7.692 8.595 1.00 92.00 211 GLY A C 1
ATOM 1632 O O . GLY A 1 211 ? 0.800 6.664 8.894 1.00 92.00 211 GLY A O 1
ATOM 1633 N N . ILE A 1 212 ? 1.217 8.828 9.286 1.00 93.69 212 ILE A N 1
ATOM 1634 C CA . ILE A 1 212 ? 0.320 8.904 10.454 1.00 93.69 212 ILE A CA 1
ATOM 1635 C C . ILE A 1 212 ? -0.982 9.613 10.092 1.00 93.69 212 ILE A C 1
ATOM 1637 O O . ILE A 1 212 ? -0.985 10.739 9.591 1.00 93.69 212 ILE A O 1
ATOM 1641 N N . PHE A 1 213 ? -2.108 8.962 10.367 1.00 92.44 213 PHE A N 1
ATOM 1642 C CA . PHE A 1 213 ? -3.428 9.501 10.064 1.00 92.44 213 PHE A CA 1
ATOM 1643 C C . PHE A 1 213 ? -4.515 8.914 10.959 1.00 92.44 213 PHE A C 1
ATOM 1645 O O . PHE A 1 213 ? -4.393 7.791 11.436 1.00 92.44 213 PHE A O 1
ATOM 1652 N N . ASP A 1 214 ? -5.607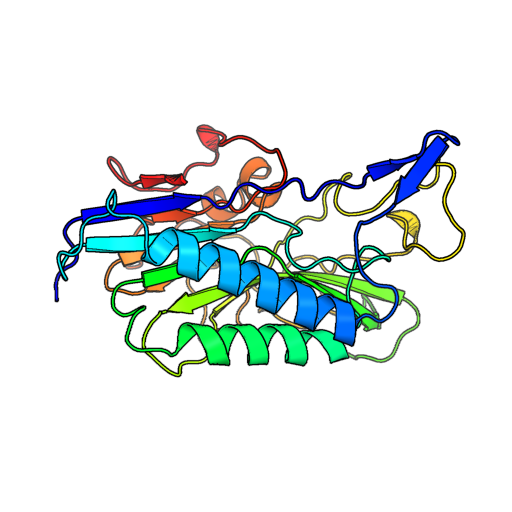 9.657 11.116 1.00 92.69 214 ASP A N 1
ATOM 1653 C CA . ASP A 1 214 ? -6.810 9.168 11.780 1.00 92.69 214 ASP A CA 1
ATOM 1654 C C . ASP A 1 214 ? -7.807 8.638 10.747 1.00 92.69 214 ASP A C 1
ATOM 1656 O O . ASP A 1 214 ? -8.032 9.260 9.703 1.00 92.69 214 ASP A O 1
ATOM 1660 N N . GLU A 1 215 ? -8.396 7.483 11.035 1.00 91.88 215 GLU A N 1
ATOM 1661 C CA . GLU A 1 215 ? -9.452 6.866 10.232 1.00 91.88 215 GLU A CA 1
ATOM 1662 C C . GLU A 1 215 ? -10.316 5.976 11.133 1.00 91.88 215 GLU A C 1
ATOM 1664 O O . GLU A 1 215 ? -9.828 5.423 12.113 1.00 91.88 215 GLU A O 1
ATOM 1669 N N . CYS A 1 216 ? -11.617 5.844 10.864 1.00 90.81 216 CYS A N 1
ATOM 1670 C CA . CYS A 1 216 ? -12.514 4.988 11.668 1.00 90.81 216 CYS A CA 1
ATOM 1671 C C . CYS A 1 216 ? -12.457 5.219 13.205 1.00 90.81 216 CYS A C 1
ATOM 1673 O O . CYS A 1 216 ? -12.778 4.318 13.980 1.00 90.81 216 CYS A O 1
ATOM 1675 N N . GLY A 1 217 ? -12.065 6.420 13.653 1.00 91.81 217 GLY A N 1
ATOM 1676 C CA . GLY A 1 217 ? -11.910 6.764 15.074 1.00 91.81 217 GLY A CA 1
ATOM 1677 C C . GLY A 1 217 ? -10.640 6.223 15.747 1.00 91.81 217 GLY A C 1
ATOM 1678 O O . GLY A 1 217 ? -10.575 6.227 16.974 1.00 91.81 217 GLY A O 1
ATOM 1679 N N . LEU A 1 218 ? -9.659 5.755 14.971 1.00 94.38 218 LEU A N 1
ATOM 1680 C CA . LEU A 1 218 ? -8.370 5.249 15.441 1.00 94.38 218 LEU A CA 1
ATOM 1681 C C . LEU A 1 218 ? -7.219 5.991 14.755 1.00 94.38 218 LEU A C 1
ATOM 1683 O O . LEU A 1 218 ? -7.339 6.396 13.598 1.00 94.38 218 LEU A O 1
ATOM 1687 N N . THR A 1 219 ? -6.086 6.109 15.445 1.00 95.69 219 THR A N 1
ATOM 1688 C CA . THR A 1 219 ? -4.848 6.653 14.872 1.00 95.69 219 THR A CA 1
ATOM 1689 C C . THR A 1 219 ? -3.974 5.531 14.318 1.00 95.69 219 THR A C 1
ATOM 1691 O O . THR A 1 219 ? -3.544 4.631 15.047 1.00 95.69 219 THR A O 1
ATOM 1694 N N . PHE A 1 220 ? -3.672 5.612 13.028 1.00 97.00 220 PHE A N 1
ATOM 1695 C CA . PHE A 1 220 ? -2.847 4.665 12.290 1.00 97.00 220 PHE A CA 1
ATOM 1696 C C . PHE A 1 220 ? -1.438 5.203 12.072 1.00 97.00 220 PHE A C 1
ATOM 1698 O O . PHE A 1 220 ? -1.245 6.404 11.887 1.00 97.00 220 PHE A O 1
ATOM 1705 N N . GLY A 1 221 ? -0.466 4.299 12.042 1.00 96.94 221 GLY A N 1
ATOM 1706 C CA . GLY A 1 221 ? 0.864 4.524 11.492 1.00 96.94 221 GLY A CA 1
ATOM 1707 C C . GLY A 1 221 ? 1.113 3.524 10.370 1.00 96.94 221 GLY A C 1
ATOM 1708 O O . GLY A 1 221 ? 1.047 2.326 10.606 1.00 96.94 221 GLY A O 1
ATOM 1709 N N . LEU A 1 222 ? 1.392 3.987 9.158 1.00 97.38 222 LEU A N 1
ATOM 1710 C CA . LEU A 1 222 ? 1.706 3.142 8.013 1.00 97.38 222 LEU A CA 1
ATOM 1711 C C . LEU A 1 222 ? 3.086 3.491 7.467 1.00 97.38 222 LEU A C 1
ATOM 1713 O O . LEU A 1 222 ? 3.372 4.646 7.151 1.00 97.38 222 LEU A O 1
ATOM 1717 N N . GLU A 1 223 ? 3.929 2.479 7.324 1.00 95.94 223 GLU A N 1
ATOM 1718 C CA . GLU A 1 223 ? 5.238 2.577 6.682 1.00 95.94 223 GLU A CA 1
ATOM 1719 C C . GLU A 1 223 ? 5.514 1.307 5.876 1.00 95.94 223 GLU A C 1
ATOM 1721 O O . GLU A 1 223 ? 4.992 0.242 6.181 1.00 95.94 223 GLU A O 1
ATOM 1726 N N . VAL A 1 224 ? 6.278 1.421 4.792 1.00 96.38 224 VAL A N 1
ATOM 1727 C CA . VAL A 1 224 ? 6.369 0.352 3.789 1.00 96.38 224 VAL A CA 1
ATOM 1728 C C . VAL A 1 224 ? 7.729 -0.319 3.856 1.00 96.38 224 VAL A C 1
ATOM 1730 O O . VAL A 1 224 ? 8.738 0.320 3.536 1.00 96.38 224 VAL A O 1
ATOM 1733 N N . CYS A 1 225 ? 7.742 -1.608 4.204 1.00 95.69 225 CYS A N 1
ATOM 1734 C CA . CYS A 1 225 ? 8.929 -2.462 4.161 1.00 95.69 225 CYS A CA 1
ATOM 1735 C C . CYS A 1 225 ? 10.159 -1.748 4.752 1.00 95.69 225 CYS A C 1
ATOM 1737 O O . CYS A 1 225 ? 10.148 -1.376 5.921 1.00 95.69 225 CYS A O 1
ATOM 1739 N N . LEU A 1 226 ? 11.181 -1.452 3.941 1.00 94.56 226 LEU A N 1
ATOM 1740 C CA . LEU A 1 226 ? 12.416 -0.787 4.370 1.00 94.56 226 LEU A CA 1
ATOM 1741 C C . LEU A 1 226 ? 12.213 0.493 5.209 1.00 94.56 226 LEU A C 1
ATOM 1743 O O . LEU A 1 226 ? 13.064 0.789 6.047 1.00 94.56 226 LEU A O 1
ATOM 1747 N N . ASP A 1 227 ? 11.117 1.242 5.040 1.00 94.44 227 ASP A N 1
ATOM 1748 C CA . ASP A 1 227 ? 10.823 2.396 5.904 1.00 94.44 227 ASP A CA 1
ATOM 1749 C C . ASP A 1 227 ? 10.735 1.995 7.390 1.00 94.44 227 ASP A C 1
ATOM 1751 O O . ASP A 1 227 ? 11.271 2.706 8.245 1.00 94.44 227 ASP A O 1
ATOM 1755 N N . HIS A 1 228 ? 10.142 0.833 7.684 1.00 96.69 228 HIS A N 1
ATOM 1756 C CA . HIS A 1 228 ? 10.061 0.255 9.026 1.00 96.69 228 HIS A CA 1
ATOM 1757 C C . HIS A 1 228 ? 11.445 -0.113 9.558 1.00 96.69 228 HIS A C 1
ATOM 1759 O O . HIS A 1 228 ? 11.839 0.342 10.629 1.00 96.69 228 HIS A O 1
ATOM 1765 N N . ALA A 1 229 ? 12.249 -0.845 8.780 1.00 95.38 229 ALA A N 1
ATOM 1766 C CA . ALA A 1 229 ? 13.616 -1.191 9.180 1.00 95.38 229 ALA A CA 1
ATOM 1767 C C . ALA A 1 229 ? 14.492 0.048 9.422 1.00 95.38 229 ALA A C 1
ATOM 1769 O O . ALA A 1 229 ? 15.358 0.058 10.301 1.00 95.38 229 ALA A O 1
ATOM 1770 N N . LEU A 1 230 ? 14.232 1.133 8.691 1.00 94.19 230 LEU A N 1
ATOM 1771 C CA . LEU A 1 230 ? 14.889 2.424 8.883 1.00 94.19 230 LEU A CA 1
ATOM 1772 C C . LEU A 1 230 ? 14.212 3.308 9.933 1.00 94.19 230 LEU A C 1
ATOM 1774 O O . LEU A 1 230 ? 14.664 4.442 10.154 1.00 94.19 230 LEU A O 1
ATOM 1778 N N . LYS A 1 231 ? 13.214 2.777 10.641 1.00 95.50 231 LYS A N 1
ATOM 1779 C CA . LYS A 1 231 ? 12.546 3.388 11.790 1.00 95.50 231 LYS A CA 1
ATOM 1780 C C . LYS A 1 231 ? 11.918 4.735 11.426 1.00 95.50 231 LYS A C 1
ATOM 1782 O O . LYS A 1 231 ? 12.050 5.697 12.190 1.00 95.50 231 LYS A O 1
ATOM 1787 N 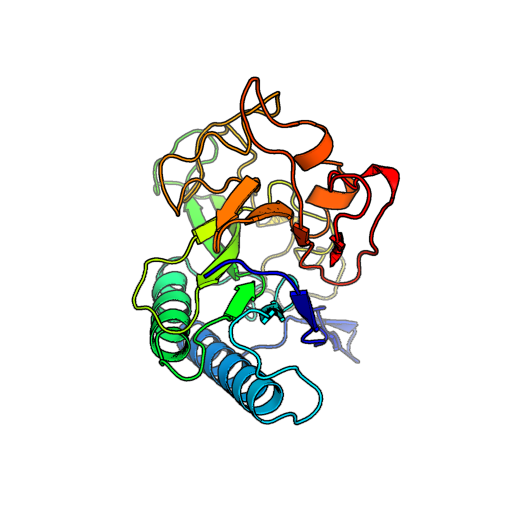N . ARG A 1 232 ? 11.301 4.844 10.242 1.00 92.25 232 ARG A N 1
ATOM 1788 C CA . ARG A 1 232 ? 10.748 6.103 9.714 1.00 92.25 232 ARG A CA 1
ATOM 1789 C C . ARG A 1 232 ? 9.768 6.730 10.699 1.00 92.25 232 ARG A C 1
ATOM 1791 O O . ARG A 1 232 ? 9.996 7.865 11.125 1.00 92.25 232 ARG A O 1
ATOM 1798 N N . LEU A 1 233 ? 8.728 6.002 11.108 1.00 93.75 233 LEU A N 1
ATOM 1799 C CA . LEU A 1 233 ? 7.732 6.556 12.031 1.00 93.75 233 LEU A CA 1
ATOM 1800 C C . LEU A 1 233 ? 8.322 6.826 13.417 1.00 93.75 233 LEU A C 1
ATOM 1802 O O . LEU A 1 233 ? 8.006 7.835 14.045 1.00 93.75 233 LEU A O 1
ATOM 1806 N N . ARG A 1 234 ? 9.261 5.991 13.876 1.00 93.81 234 ARG A N 1
ATOM 1807 C CA . ARG A 1 234 ? 9.958 6.191 15.158 1.00 93.81 234 ARG A CA 1
ATOM 1808 C C . ARG A 1 234 ? 10.755 7.497 15.195 1.00 93.81 234 ARG A C 1
ATOM 1810 O O . ARG A 1 234 ? 10.843 8.130 16.244 1.00 93.81 234 ARG A O 1
ATOM 1817 N N . LYS A 1 235 ? 11.330 7.906 14.061 1.00 92.25 235 LYS A N 1
ATOM 1818 C CA . LYS A 1 235 ? 12.065 9.174 13.896 1.00 92.25 235 LYS A CA 1
ATOM 1819 C C . LYS A 1 235 ? 11.145 10.394 13.766 1.00 92.25 235 LYS A C 1
ATOM 1821 O O . LYS A 1 235 ? 11.630 11.525 13.812 1.00 92.25 235 LYS A O 1
ATOM 1826 N N . SER A 1 236 ? 9.839 10.178 13.645 1.00 89.31 236 SER A N 1
ATOM 1827 C CA . SER A 1 236 ? 8.827 11.224 13.498 1.00 89.31 236 SER A CA 1
ATOM 1828 C C . SER A 1 236 ? 7.659 10.998 14.467 1.00 89.31 236 SER A C 1
ATOM 1830 O O . SER A 1 236 ? 6.523 10.821 14.024 1.00 89.31 236 SER A O 1
ATOM 1832 N N . PRO A 1 237 ? 7.912 10.999 15.792 1.00 88.56 237 PRO A N 1
ATOM 1833 C CA . PRO A 1 237 ? 6.868 10.750 16.781 1.00 88.56 237 PRO A CA 1
ATOM 1834 C C . PRO A 1 237 ? 5.766 11.819 16.702 1.00 88.56 237 PRO A C 1
ATOM 1836 O O . PRO A 1 237 ? 6.035 12.928 16.228 1.00 88.56 237 PRO A O 1
ATOM 1839 N N . PRO A 1 238 ? 4.552 11.545 17.210 1.00 87.38 238 PRO A N 1
ATOM 1840 C CA . PRO A 1 238 ? 3.491 12.544 17.297 1.00 87.38 238 PRO A CA 1
ATOM 1841 C C . PRO A 1 238 ? 3.972 13.851 17.940 1.00 87.38 238 PRO A C 1
ATOM 1843 O O . PRO A 1 238 ? 4.813 13.871 18.843 1.00 87.38 238 PRO A O 1
ATOM 1846 N N . GLY A 1 239 ? 3.465 14.965 17.426 1.00 86.88 239 GLY A N 1
ATOM 1847 C CA . GLY A 1 239 ? 3.671 16.296 17.975 1.00 86.88 239 GLY A CA 1
ATOM 1848 C C . GLY A 1 239 ? 2.862 16.529 19.245 1.00 86.88 239 GLY A C 1
ATOM 1849 O O . GLY A 1 239 ? 2.036 15.715 19.659 1.00 86.88 239 GLY A O 1
ATOM 1850 N N . ARG A 1 240 ? 3.063 17.698 19.860 1.00 87.19 240 ARG A N 1
ATOM 1851 C CA . ARG A 1 240 ? 2.240 18.125 20.997 1.00 87.19 240 ARG A CA 1
ATOM 1852 C C . ARG A 1 240 ? 0.757 18.101 20.601 1.00 87.19 240 ARG A C 1
ATOM 1854 O O . ARG A 1 240 ? 0.392 18.673 19.578 1.00 87.19 240 ARG A O 1
ATOM 1861 N N . ASN A 1 241 ? -0.073 17.481 21.441 1.00 85.88 241 ASN A N 1
ATOM 1862 C CA . ASN A 1 241 ? -1.524 17.325 21.260 1.00 85.88 241 ASN A CA 1
ATOM 1863 C C . ASN A 1 241 ? -1.952 16.458 20.061 1.00 85.88 241 ASN A C 1
ATOM 1865 O O . ASN A 1 241 ? -3.123 16.483 19.694 1.00 85.88 241 ASN A O 1
ATOM 1869 N N . GLN A 1 242 ? -1.039 15.701 19.451 1.00 87.31 242 GLN A N 1
ATOM 1870 C CA . GLN A 1 242 ? -1.397 14.697 18.452 1.00 87.31 242 GLN A CA 1
ATOM 1871 C C . GLN A 1 242 ? -1.567 13.334 19.117 1.00 87.31 242 GLN A C 1
ATOM 1873 O O . GLN A 1 242 ? -0.866 13.006 20.077 1.00 87.31 242 GLN A O 1
ATOM 1878 N N . ALA A 1 243 ? -2.518 12.554 18.611 1.00 90.38 243 ALA A N 1
ATOM 1879 C CA . ALA A 1 243 ? -2.754 11.205 19.088 1.00 90.38 243 ALA A CA 1
ATOM 1880 C C . ALA A 1 243 ? -1.564 10.291 18.757 1.00 90.38 243 ALA A C 1
ATOM 1882 O O . ALA A 1 243 ? -0.866 10.469 17.756 1.00 90.38 243 ALA A O 1
ATOM 1883 N N . PHE A 1 244 ? -1.326 9.315 19.630 1.00 94.94 244 PHE A N 1
ATOM 1884 C CA . PHE A 1 244 ? -0.323 8.285 19.397 1.00 94.94 244 PHE A CA 1
ATOM 1885 C C . PHE A 1 244 ? -0.892 7.160 18.540 1.00 94.94 244 PHE A C 1
ATOM 1887 O O . PHE A 1 244 ? -2.080 6.858 18.613 1.00 94.94 244 PHE A O 1
ATOM 1894 N N . VAL A 1 245 ? -0.021 6.520 17.759 1.00 96.69 245 VAL A N 1
ATOM 1895 C CA . VAL A 1 245 ? -0.388 5.401 16.888 1.00 96.69 245 VAL A CA 1
ATOM 1896 C C . VAL A 1 245 ? -0.980 4.264 17.722 1.00 96.69 245 VAL A C 1
ATOM 1898 O O . VAL A 1 245 ? -0.342 3.757 18.639 1.00 96.69 245 VAL A O 1
ATOM 1901 N N . GLN A 1 246 ? -2.202 3.856 17.399 1.00 97.25 246 GLN A N 1
ATOM 1902 C CA . GLN A 1 246 ? -2.887 2.719 18.018 1.00 97.25 246 GLN A CA 1
ATOM 1903 C C . GLN A 1 246 ? -2.712 1.446 17.192 1.00 97.25 246 GLN A C 1
ATOM 1905 O O . GLN A 1 246 ? -2.608 0.357 17.755 1.00 97.25 246 GLN A O 1
ATOM 1910 N N . LEU A 1 247 ? -2.671 1.601 15.867 1.00 97.81 247 LEU A N 1
ATOM 1911 C CA . LEU A 1 247 ? -2.501 0.523 14.900 1.00 97.81 247 LEU A CA 1
ATOM 1912 C C . LEU A 1 247 ? -1.350 0.863 13.956 1.00 97.81 247 LEU A C 1
ATOM 1914 O O . LEU A 1 247 ? -1.403 1.885 13.271 1.00 97.81 247 LEU A O 1
ATOM 1918 N N . GLN A 1 248 ? -0.325 0.020 13.908 1.00 98.31 248 GLN A N 1
ATOM 1919 C CA . GLN A 1 248 ? 0.779 0.159 12.961 1.00 98.31 248 GLN A CA 1
ATOM 1920 C C . GLN A 1 248 ? 0.652 -0.891 11.853 1.00 98.31 248 GLN A C 1
ATOM 1922 O O . GLN A 1 248 ? 0.502 -2.069 12.150 1.00 98.31 248 GLN A O 1
ATOM 1927 N N . LEU A 1 249 ? 0.676 -0.457 10.594 1.00 98.50 249 LEU A N 1
ATOM 1928 C CA . LEU A 1 249 ? 0.478 -1.299 9.412 1.00 98.50 249 LEU A CA 1
ATOM 1929 C C . LEU A 1 249 ? 1.731 -1.256 8.533 1.00 98.50 249 LEU A C 1
ATOM 1931 O O . LEU A 1 249 ? 2.193 -0.170 8.167 1.00 98.50 249 LEU A O 1
ATOM 1935 N N . ILE A 1 250 ? 2.276 -2.421 8.196 1.00 98.19 250 ILE A N 1
ATOM 1936 C CA . ILE A 1 250 ? 3.572 -2.568 7.531 1.00 98.19 250 ILE A CA 1
ATOM 1937 C C . ILE A 1 250 ? 3.418 -3.479 6.303 1.00 98.19 250 ILE A C 1
ATOM 1939 O O . ILE A 1 250 ? 3.839 -4.638 6.315 1.00 98.19 250 ILE A O 1
ATOM 1943 N N . PRO A 1 251 ? 2.839 -2.985 5.189 1.00 97.75 251 PRO A N 1
ATOM 1944 C CA . PRO A 1 251 ? 2.865 -3.739 3.943 1.00 97.75 251 PRO A CA 1
ATOM 1945 C C . PRO A 1 251 ? 4.323 -3.984 3.536 1.00 97.75 251 PRO A C 1
ATOM 1947 O O . PRO A 1 251 ? 5.135 -3.059 3.422 1.00 97.75 251 PRO A O 1
ATOM 1950 N N . SER A 1 252 ? 4.648 -5.256 3.334 1.00 96.12 252 SER A N 1
ATOM 1951 C CA . SER A 1 252 ? 6.014 -5.746 3.175 1.00 96.12 252 SER A CA 1
ATOM 1952 C C . SER A 1 252 ? 6.086 -6.774 2.048 1.00 96.12 252 SER A C 1
ATOM 1954 O O . SER A 1 252 ? 5.091 -7.422 1.723 1.00 96.12 252 SER A O 1
ATOM 1956 N N . ALA A 1 253 ? 7.260 -6.909 1.439 1.00 92.38 253 ALA A N 1
ATOM 1957 C CA . ALA A 1 253 ? 7.615 -8.005 0.546 1.00 92.38 253 ALA A CA 1
ATOM 1958 C C . ALA A 1 253 ? 8.799 -8.760 1.167 1.00 92.38 253 ALA A C 1
ATOM 1960 O O . ALA A 1 253 ? 9.930 -8.638 0.708 1.00 92.38 253 ALA A O 1
ATOM 1961 N N . GLY A 1 254 ? 8.544 -9.490 2.260 1.00 87.19 254 GLY A N 1
ATOM 1962 C CA . GLY A 1 254 ? 9.513 -10.394 2.897 1.00 87.19 254 GLY A CA 1
ATOM 1963 C C . GLY A 1 254 ? 10.350 -9.817 4.044 1.00 87.19 254 GLY A C 1
ATOM 1964 O O . GLY A 1 254 ? 11.236 -10.504 4.539 1.00 87.19 254 GLY A O 1
ATOM 1965 N N . MET A 1 255 ? 10.092 -8.587 4.483 1.00 90.62 255 MET A N 1
ATOM 1966 C CA . MET A 1 255 ? 10.663 -8.046 5.720 1.00 90.62 255 MET A CA 1
ATOM 1967 C C . MET A 1 255 ? 9.758 -8.366 6.919 1.00 90.62 255 MET A C 1
ATOM 1969 O O . MET A 1 255 ? 8.537 -8.241 6.813 1.00 90.62 255 MET A O 1
ATOM 1973 N N . GLU A 1 256 ? 10.377 -8.731 8.042 1.00 94.12 256 GLU A N 1
ATOM 1974 C CA . GLU A 1 256 ? 9.733 -8.978 9.337 1.00 94.12 256 GLU A CA 1
ATOM 1975 C C . GLU A 1 256 ? 9.470 -7.678 10.120 1.00 94.12 256 GLU A C 1
ATOM 1977 O O . GLU A 1 256 ? 10.054 -6.625 9.844 1.00 94.12 256 GLU A O 1
ATOM 1982 N N . ILE A 1 257 ? 8.596 -7.761 11.125 1.00 96.81 257 ILE A N 1
ATOM 1983 C CA . ILE A 1 257 ? 8.396 -6.679 12.094 1.00 96.81 257 ILE A CA 1
ATOM 1984 C C . ILE A 1 257 ? 9.646 -6.580 12.976 1.00 96.81 257 ILE A C 1
ATOM 1986 O O . ILE A 1 257 ? 10.137 -7.578 13.495 1.00 96.81 257 ILE A O 1
ATOM 1990 N N . ILE A 1 258 ? 10.152 -5.362 13.149 1.00 97.50 258 ILE A N 1
ATOM 1991 C CA . ILE A 1 258 ? 11.328 -5.045 13.956 1.00 97.50 258 ILE A CA 1
ATOM 1992 C C . ILE A 1 258 ? 10.854 -4.304 15.203 1.00 97.50 258 ILE A C 1
ATOM 1994 O O . ILE A 1 258 ? 10.389 -3.165 15.120 1.00 97.50 258 ILE A O 1
ATOM 1998 N N . ASP A 1 259 ? 11.010 -4.927 16.368 1.00 96.81 259 ASP A N 1
ATOM 1999 C CA . ASP A 1 259 ? 10.500 -4.409 17.643 1.00 96.81 259 ASP A CA 1
ATOM 2000 C C . ASP A 1 259 ? 10.957 -2.970 17.929 1.00 96.81 259 ASP A C 1
ATOM 2002 O O . ASP A 1 259 ? 10.165 -2.126 18.355 1.00 96.81 259 ASP A O 1
ATOM 2006 N N . GLU A 1 260 ? 12.212 -2.617 17.627 1.00 97.06 260 GLU A N 1
ATOM 2007 C CA . GLU A 1 260 ? 12.718 -1.260 17.872 1.00 97.06 260 GLU A CA 1
ATOM 2008 C C . GLU A 1 260 ? 12.189 -0.203 16.888 1.00 97.06 260 GLU A C 1
ATOM 2010 O O . GLU A 1 260 ? 12.466 0.993 17.060 1.00 97.06 260 GLU A O 1
ATOM 2015 N N . ALA A 1 261 ? 11.484 -0.620 15.837 1.00 97.06 261 ALA A N 1
ATOM 2016 C CA . ALA A 1 261 ? 10.799 0.250 14.889 1.00 97.06 261 ALA A CA 1
ATOM 2017 C C . ALA A 1 261 ? 9.308 0.434 15.221 1.00 97.06 261 ALA A C 1
ATOM 2019 O O . ALA A 1 261 ? 8.664 1.329 14.665 1.00 97.06 261 ALA A O 1
ATOM 2020 N N . VAL A 1 262 ? 8.759 -0.347 16.157 1.00 97.75 262 VAL A N 1
ATOM 2021 C CA . VAL A 1 262 ? 7.361 -0.226 16.576 1.00 97.75 262 VAL A CA 1
ATOM 2022 C C . VAL A 1 262 ? 7.116 1.110 17.297 1.00 97.75 262 VAL A C 1
ATOM 2024 O O . VAL A 1 262 ? 7.863 1.547 18.185 1.00 97.75 262 VAL A O 1
ATOM 2027 N N . VAL A 1 263 ? 6.046 1.789 16.883 1.00 97.12 263 VAL A N 1
ATOM 2028 C CA . VAL A 1 263 ? 5.562 3.063 17.439 1.00 97.12 263 VAL A CA 1
ATOM 2029 C C . VAL A 1 263 ? 4.141 2.986 17.984 1.00 97.12 263 VAL A C 1
ATOM 2031 O O . VAL A 1 263 ? 3.670 3.972 18.554 1.00 97.12 263 VAL A O 1
ATOM 2034 N N . ALA A 1 264 ? 3.462 1.847 17.819 1.00 97.38 264 ALA A N 1
ATOM 2035 C CA . ALA A 1 264 ? 2.161 1.628 18.431 1.00 97.38 264 ALA A CA 1
ATOM 2036 C C . ALA A 1 264 ? 2.245 1.800 19.961 1.00 97.38 264 ALA A C 1
ATOM 2038 O O . ALA A 1 264 ? 3.240 1.437 20.597 1.00 97.38 264 ALA A O 1
ATOM 2039 N N . VAL A 1 265 ? 1.206 2.383 20.561 1.00 96.62 265 VAL A N 1
ATOM 2040 C CA . VAL A 1 265 ? 1.094 2.526 22.020 1.00 96.62 265 VAL A CA 1
ATOM 2041 C C . VAL A 1 265 ? 1.136 1.165 22.714 1.00 96.62 265 VAL A C 1
ATOM 2043 O O . VAL A 1 265 ? 0.940 0.119 22.100 1.00 96.62 265 VAL A O 1
ATOM 2046 N N . LYS A 1 266 ? 1.332 1.163 24.037 1.00 94.69 266 LYS A N 1
ATOM 2047 C CA . LYS A 1 266 ? 1.188 -0.057 24.839 1.00 94.69 266 LYS A CA 1
ATOM 2048 C C . LYS A 1 266 ? -0.191 -0.686 24.595 1.00 94.69 266 LYS A C 1
ATOM 2050 O O . LYS A 1 266 ? -1.201 0.003 24.718 1.00 94.69 266 LYS A O 1
ATOM 2055 N N . ASN A 1 267 ? -0.214 -1.986 24.293 1.00 92.75 267 ASN A N 1
ATOM 2056 C CA . ASN A 1 267 ? -1.400 -2.752 23.877 1.00 92.75 267 ASN A CA 1
ATOM 2057 C C . ASN A 1 267 ? -2.014 -2.319 22.528 1.00 92.75 267 ASN A C 1
ATOM 2059 O O . ASN A 1 267 ? -3.119 -2.746 22.200 1.00 92.75 267 ASN A O 1
ATOM 2063 N N . GLY A 1 268 ? -1.323 -1.474 21.760 1.00 96.00 268 GLY A N 1
ATOM 2064 C CA . GLY A 1 268 ? -1.619 -1.247 20.351 1.00 96.00 268 GLY A CA 1
ATOM 2065 C C . GLY A 1 268 ? -1.282 -2.480 19.517 1.00 96.00 268 GLY A C 1
ATOM 2066 O O . GLY A 1 268 ? -0.604 -3.397 19.986 1.00 96.00 268 GLY A O 1
ATOM 2067 N N . LEU A 1 269 ? -1.775 -2.507 18.282 1.00 97.62 269 LEU A N 1
ATOM 2068 C CA . LEU A 1 269 ? -1.598 -3.648 17.385 1.00 97.62 269 LEU A CA 1
ATOM 2069 C C . LEU A 1 269 ? -0.649 -3.298 16.240 1.00 97.62 269 LEU A C 1
ATOM 2071 O O . LEU A 1 269 ? -0.606 -2.152 15.787 1.00 97.62 269 LEU A O 1
ATOM 2075 N N . VAL A 1 270 ? 0.077 -4.304 15.763 1.00 97.62 270 VAL A N 1
ATOM 2076 C CA . VAL A 1 270 ? 0.984 -4.207 14.618 1.00 97.62 270 VAL A CA 1
ATOM 2077 C C . VAL A 1 270 ? 0.654 -5.341 13.653 1.00 97.62 270 VAL A C 1
ATOM 2079 O O . VAL A 1 270 ? 0.403 -6.461 14.104 1.00 97.62 270 VAL A O 1
ATOM 2082 N N . MET A 1 271 ? 0.622 -5.036 12.358 1.00 94.88 271 MET A N 1
ATOM 2083 C CA . MET A 1 271 ? 0.410 -5.989 11.267 1.00 94.88 271 MET A CA 1
ATOM 2084 C C . MET A 1 271 ? 1.390 -5.711 10.138 1.00 94.88 271 MET A C 1
ATOM 2086 O O . MET A 1 271 ? 1.572 -4.514 9.819 1.00 94.88 271 MET A O 1
#

pLDDT: mean 88.49, std 11.33, range [53.25, 98.62]

Radius of gyration: 18.27 Å; chains: 1; bounding box: 46×42×47 Å

Foldseek 3Di:
DAQPAEAEAEDDDQQAWDADPVWFTWGDFDPDLLVRLLVLLVVLLVVVVVVLPDPPDDPDLSYAYEYAYFANSAAHRQLAAEPVSVCSNQVSNLVRQLAQSQRRYKYFPHKHKYWAADDQQAQDSDHHATEIWIWTWIDRGNHNDHTQIATAQDDDQRSATDPPTPDDPRHDGPVRYDYRHALTHHDPFADNQDFEAQSLVPDPDSRNNGQWDDDPNFIEGEHEAVCLVVLRDVSYAYHVPDDWHQEYEYRHNPHDHDPVSDRHDVVGYYD

Sequence (271 aa):
MAINKVQFIAYEINTFPIELITGGCLYKGLPDPATDAKARVKLFEDALLAAHADSAWDRNKNTLKIFMAPEFYFRGTRGAYPIENHGVVMAGLKDILKDVMFEGWLFVCGSVIVRWLGDMASTKKAGNATLVQNIVPVIKGGVDEEPRVVIKEHMSGIDFIKVNDKIKRSDFTIADVRHPLAGKPGRFWGNNAKTGSGKESQGLTKYSGLGIFDECGLTFGLEVCLDHALKRLRKSPPGRNQAFVQLQLIPSAGMEIIDEAVVAVKNGLVM